Protein AF-A0A8T3YBT2-F1 (afdb_monomer_lite)

pLDDT: mean 81.15, std 16.35, range [29.14, 98.12]

Radius of gyration: 21.42 Å; chains: 1; bounding box: 59×39×51 Å

Sequence (253 aa):
MNSGLCESFFAVLADRNRLSIINLILEKDLTVSEISEQLNLEQSLVSHHLKTLKDHGFVEFKIDGKNRVYSANKDTVRPLMDIMRSHVYNLCGFACQYKIDEWARMSPVKSINHETEVVMEKIKVLTKFSAAKINSRKKLKEVSDFFNTTMITHFKAEEMTLFKKMRKKTKVVEDLLDEHKFMRKKFLELKAIADSENVDREGLKEIANSISKIITSHIDKEENVLIPKAKQVLTKKEFDDIAKQSEKMEAEV

Foldseek 3Di:
DPVVLVVLLVVLVPDPLLVLLLVVQLVDWAWLVVSCVVVVHDSVVSVVNVVSCVVSQQKDWDDDPPTTTIHGPCVPNVVVVVVVVCCVLPPCVVPDPDPPDVCCVPFLCVVVSVVVVVLVVLLVVLQCLLVVVDDDLVSLQVSLVCLQQLVLLLLVLCVVFLLVVCVVPDVVSVVLVVLSVVSNVLSVQSNVQSPDPDRPNNSSNVSSVVNSVSVVVNSCCVVVPRVVSCVVVDDPVSRNVSSVSSVVSSVVD

Structure (mmCIF, N/CA/C/O backbone):
data_AF-A0A8T3YBT2-F1
#
_entry.id   AF-A0A8T3YBT2-F1
#
loop_
_atom_site.group_PDB
_atom_site.id
_atom_site.type_symbol
_atom_site.label_atom_id
_atom_site.label_alt_id
_atom_site.label_comp_id
_atom_site.label_asym_id
_atom_site.label_entity_id
_atom_site.label_seq_id
_atom_site.pdbx_PDB_ins_code
_atom_site.Cartn_x
_atom_site.Cartn_y
_atom_site.Cartn_z
_atom_site.occupancy
_atom_site.B_iso_or_equiv
_atom_site.auth_seq_id
_atom_site.auth_comp_id
_atom_site.auth_asym_id
_atom_site.auth_atom_id
_atom_site.pdbx_PDB_model_num
ATOM 1 N N . MET A 1 1 ? -26.935 -13.577 -16.693 1.00 59.34 1 MET A N 1
ATOM 2 C CA . MET A 1 1 ? -26.603 -12.902 -15.420 1.00 59.34 1 MET A CA 1
ATOM 3 C C . MET A 1 1 ? -27.845 -12.137 -14.991 1.00 59.34 1 MET A C 1
ATOM 5 O O . MET A 1 1 ? -28.376 -11.402 -15.811 1.00 59.34 1 MET A O 1
ATOM 9 N N . ASN A 1 2 ? -28.390 -12.398 -13.802 1.00 78.25 2 ASN A N 1
ATOM 10 C CA . ASN A 1 2 ? -29.604 -11.717 -13.343 1.00 78.25 2 ASN A CA 1
ATOM 11 C C . ASN A 1 2 ? -29.222 -10.303 -12.876 1.00 78.25 2 ASN A C 1
ATOM 13 O O . ASN A 1 2 ? -28.610 -10.153 -11.821 1.00 78.25 2 ASN A O 1
ATOM 17 N N . SER A 1 3 ? -29.534 -9.288 -13.685 1.00 77.19 3 SER A N 1
ATOM 18 C CA . SER A 1 3 ? -29.129 -7.898 -13.444 1.00 77.19 3 SER A CA 1
ATOM 19 C C . SER A 1 3 ? -29.649 -7.341 -12.116 1.00 77.19 3 SER A C 1
ATOM 21 O O . SER A 1 3 ? -28.914 -6.610 -11.460 1.00 77.19 3 SER A O 1
ATOM 23 N N . GLY A 1 4 ? -30.845 -7.744 -11.672 1.00 80.31 4 GLY A N 1
ATOM 24 C CA . GLY A 1 4 ? -31.419 -7.296 -10.396 1.00 80.31 4 GLY A CA 1
ATOM 25 C C . GLY A 1 4 ? -30.690 -7.851 -9.166 1.00 80.31 4 GLY A C 1
ATOM 26 O O . GLY A 1 4 ? -30.523 -7.149 -8.171 1.00 80.31 4 GLY A O 1
ATOM 27 N N . LEU A 1 5 ? -30.177 -9.086 -9.240 1.00 81.69 5 LEU A N 1
ATOM 28 C CA . LEU A 1 5 ? -29.336 -9.642 -8.169 1.00 81.69 5 LEU A CA 1
ATOM 29 C C . LEU A 1 5 ? -27.986 -8.922 -8.090 1.00 81.69 5 LEU A C 1
ATOM 31 O O . LEU A 1 5 ? -27.485 -8.670 -6.998 1.00 81.69 5 LEU A O 1
ATOM 35 N N . CYS A 1 6 ? -27.413 -8.558 -9.239 1.00 83.25 6 CYS A N 1
ATOM 36 C CA . CYS A 1 6 ? -26.175 -7.785 -9.284 1.00 83.25 6 CYS A CA 1
ATOM 37 C C . CYS A 1 6 ? -26.371 -6.363 -8.742 1.00 83.25 6 CYS A C 1
ATOM 39 O O . CYS A 1 6 ? -25.534 -5.891 -7.979 1.00 83.25 6 CYS A O 1
ATOM 41 N N . GLU A 1 7 ? -27.479 -5.702 -9.082 1.00 88.12 7 GLU A N 1
ATOM 42 C CA . GLU A 1 7 ? -27.831 -4.385 -8.543 1.00 88.12 7 GLU A CA 1
ATOM 43 C C . GLU A 1 7 ? -27.936 -4.414 -7.014 1.00 88.12 7 GLU A C 1
ATOM 45 O O . GLU A 1 7 ? -27.265 -3.638 -6.336 1.00 88.12 7 GLU A O 1
ATOM 50 N N . SER A 1 8 ? -28.708 -5.358 -6.465 1.00 85.81 8 SER A N 1
ATOM 51 C CA . SER A 1 8 ? -28.846 -5.532 -5.015 1.00 85.81 8 SER A CA 1
ATOM 52 C C . SER A 1 8 ? -27.498 -5.807 -4.340 1.00 85.81 8 SER A C 1
ATOM 54 O O . SER A 1 8 ? -27.179 -5.191 -3.322 1.00 85.81 8 SER A O 1
ATOM 56 N N . PHE A 1 9 ? -26.670 -6.665 -4.939 1.00 90.00 9 PHE A N 1
ATOM 57 C CA . PHE A 1 9 ? -25.331 -6.968 -4.441 1.00 90.00 9 PHE A CA 1
ATOM 58 C C . PHE A 1 9 ? -24.450 -5.712 -4.340 1.00 90.00 9 PHE A C 1
ATOM 60 O O . PHE A 1 9 ? -23.861 -5.448 -3.291 1.00 90.00 9 PHE A O 1
ATOM 67 N N . PHE A 1 10 ? -24.394 -4.893 -5.395 1.00 90.69 10 PHE A N 1
ATOM 68 C CA . PHE A 1 10 ? -23.603 -3.659 -5.378 1.00 90.69 10 PHE A CA 1
ATOM 69 C C . PHE A 1 10 ? -24.211 -2.575 -4.478 1.00 90.69 10 PHE A C 1
ATOM 71 O O . PHE A 1 10 ? -23.465 -1.855 -3.815 1.00 90.69 10 PHE A O 1
ATOM 78 N N . ALA A 1 11 ? -25.538 -2.495 -4.364 1.00 91.69 11 ALA A N 1
ATOM 79 C CA . ALA A 1 11 ? -26.210 -1.582 -3.437 1.00 91.69 11 ALA A CA 1
ATOM 80 C C . ALA A 1 11 ? -25.870 -1.883 -1.964 1.00 91.69 11 ALA A C 1
ATOM 82 O O . ALA A 1 11 ? -25.840 -0.980 -1.120 1.00 91.69 11 ALA A O 1
ATOM 83 N N . VAL A 1 12 ? -25.562 -3.144 -1.635 1.00 93.56 12 VAL A N 1
ATOM 84 C CA . VAL A 1 12 ? -25.069 -3.510 -0.300 1.00 93.56 12 VAL A CA 1
ATOM 85 C C . VAL A 1 12 ? -23.653 -2.992 -0.045 1.00 93.56 12 VAL A C 1
ATOM 87 O O . VAL A 1 12 ? -23.339 -2.590 1.074 1.00 93.56 12 VAL A O 1
ATOM 90 N N . LEU A 1 13 ? -22.808 -2.948 -1.071 1.00 90.94 13 LEU A N 1
ATOM 91 C CA . LEU A 1 13 ? -21.445 -2.422 -0.969 1.00 90.94 13 LEU A CA 1
ATOM 92 C C . LEU A 1 13 ? -21.373 -0.894 -1.047 1.00 90.94 13 LEU A C 1
ATOM 94 O O . LEU A 1 13 ? -20.397 -0.315 -0.580 1.00 90.94 13 LEU A O 1
ATOM 98 N N . ALA A 1 14 ? -22.392 -0.225 -1.586 1.00 91.81 14 ALA A N 1
ATOM 99 C CA . ALA A 1 14 ? -22.455 1.231 -1.728 1.00 91.81 14 ALA A CA 1
ATOM 100 C C . ALA A 1 14 ? -22.714 1.975 -0.394 1.00 91.81 14 ALA A C 1
ATOM 102 O O . ALA A 1 14 ? -23.538 2.882 -0.319 1.00 91.81 14 ALA A O 1
ATOM 103 N N . ASP A 1 15 ? -22.032 1.584 0.684 1.00 93.56 15 ASP A N 1
ATOM 104 C CA . ASP A 1 15 ? -22.095 2.211 2.005 1.00 93.56 15 ASP A CA 1
ATOM 105 C C . ASP A 1 15 ? -20.728 2.153 2.689 1.00 93.56 15 ASP A C 1
ATOM 107 O O . ASP A 1 15 ? -20.092 1.102 2.804 1.00 93.56 15 ASP A O 1
ATOM 111 N N . ARG A 1 16 ? -20.280 3.314 3.168 1.00 84.94 16 ARG A N 1
ATOM 112 C CA . ARG A 1 16 ? -18.939 3.498 3.729 1.00 84.94 16 ARG A CA 1
ATOM 113 C C . ARG A 1 16 ? -18.691 2.648 4.977 1.00 84.94 16 ARG A C 1
ATOM 115 O O . ARG A 1 16 ? -17.587 2.123 5.140 1.00 84.94 16 ARG A O 1
ATOM 122 N N . ASN A 1 17 ? -19.683 2.509 5.853 1.00 89.81 17 ASN A N 1
ATOM 123 C CA . ASN A 1 17 ? -19.530 1.764 7.101 1.00 89.81 17 ASN A CA 1
ATOM 124 C C . ASN A 1 17 ? -19.451 0.264 6.817 1.00 89.81 17 ASN A C 1
ATOM 126 O O . ASN A 1 17 ? -18.570 -0.406 7.348 1.00 89.81 17 ASN A O 1
ATOM 130 N N . ARG A 1 18 ? -20.295 -0.257 5.918 1.00 96.62 18 ARG A N 1
ATOM 131 C CA . ARG A 1 18 ? -20.247 -1.659 5.473 1.00 96.62 18 ARG A CA 1
ATOM 132 C C . ARG A 1 18 ? -18.902 -2.013 4.842 1.00 96.62 18 ARG A C 1
ATOM 134 O O . ARG A 1 18 ? -18.317 -3.023 5.223 1.00 96.62 18 ARG A O 1
ATOM 141 N N . LEU A 1 19 ? -18.372 -1.165 3.959 1.00 92.25 19 LEU A N 1
ATOM 142 C CA . LEU A 1 19 ? -17.035 -1.361 3.381 1.00 92.25 19 LEU A CA 1
ATOM 143 C C . LEU A 1 19 ? -15.928 -1.344 4.444 1.00 92.25 19 LEU A C 1
ATOM 145 O O . LEU A 1 19 ? -15.015 -2.166 4.396 1.00 92.25 19 LEU A O 1
ATOM 149 N N . SER A 1 20 ? -16.024 -0.448 5.428 1.00 85.12 20 SER A N 1
ATOM 150 C CA . SER A 1 20 ? -15.057 -0.371 6.532 1.00 85.12 20 SER A CA 1
ATOM 151 C C . SER A 1 20 ? -15.100 -1.622 7.418 1.00 85.12 20 SER A C 1
ATOM 153 O O . SER A 1 20 ? -14.055 -2.161 7.771 1.00 85.12 20 SER A O 1
ATOM 155 N N . ILE A 1 21 ? -16.301 -2.129 7.718 1.00 95.69 21 ILE A N 1
ATOM 156 C CA . ILE A 1 21 ? -16.506 -3.378 8.465 1.00 95.69 21 ILE A CA 1
ATOM 157 C C . ILE A 1 21 ? -15.922 -4.571 7.698 1.00 95.69 21 ILE A C 1
ATOM 159 O O . ILE A 1 21 ? -15.183 -5.360 8.282 1.00 95.69 21 ILE A O 1
ATOM 163 N N . ILE A 1 22 ? -16.205 -4.688 6.394 1.00 95.69 22 ILE A N 1
ATOM 164 C CA . ILE A 1 22 ? -15.635 -5.743 5.541 1.00 95.69 22 ILE A CA 1
ATOM 165 C C . ILE A 1 22 ? -14.104 -5.692 5.576 1.00 95.69 22 ILE A C 1
ATOM 167 O O . ILE A 1 22 ? -13.476 -6.726 5.784 1.00 95.69 22 ILE A O 1
ATOM 171 N N . ASN A 1 23 ? -13.504 -4.508 5.404 1.00 86.94 23 ASN A N 1
ATOM 172 C CA . ASN A 1 23 ? -12.049 -4.350 5.418 1.00 86.94 23 ASN A CA 1
ATOM 173 C C . ASN A 1 23 ? -11.428 -4.803 6.744 1.00 86.94 23 ASN A C 1
ATOM 175 O O . ASN A 1 23 ? -10.427 -5.509 6.718 1.00 86.94 23 ASN A O 1
ATOM 179 N N . LEU A 1 24 ? -12.025 -4.458 7.891 1.00 87.88 24 LEU A N 1
ATOM 180 C CA . LEU A 1 24 ? -11.528 -4.937 9.185 1.00 87.88 24 LEU A CA 1
ATOM 181 C C . LEU A 1 24 ? -11.605 -6.463 9.306 1.00 87.88 24 LEU A C 1
ATOM 183 O O . LEU A 1 24 ? -10.634 -7.102 9.711 1.00 87.88 24 LEU A O 1
ATOM 187 N N . ILE A 1 25 ? -12.743 -7.050 8.928 1.00 95.06 25 ILE A N 1
ATOM 188 C CA . ILE A 1 25 ? -12.979 -8.492 9.072 1.00 95.06 25 ILE A CA 1
ATOM 189 C C . ILE A 1 25 ? -12.119 -9.314 8.091 1.00 95.06 25 ILE A C 1
ATOM 191 O O . ILE A 1 25 ? -11.744 -10.453 8.371 1.00 95.06 25 ILE A O 1
ATOM 195 N N . LEU A 1 26 ? -11.774 -8.748 6.930 1.00 89.62 26 LEU A N 1
ATOM 196 C CA . LEU A 1 26 ? -10.870 -9.378 5.965 1.00 89.62 26 LEU A CA 1
ATOM 197 C C . LEU A 1 26 ? -9.458 -9.597 6.521 1.00 89.62 26 LEU A C 1
ATOM 199 O O . LEU A 1 26 ? -8.793 -10.543 6.083 1.00 89.62 26 LEU A O 1
ATOM 203 N N . GLU A 1 27 ? -9.021 -8.745 7.448 1.00 86.44 27 GLU A N 1
ATOM 204 C CA . GLU A 1 27 ? -7.714 -8.828 8.104 1.00 86.44 27 GLU A CA 1
ATOM 205 C C . GLU A 1 27 ? -7.742 -9.760 9.315 1.00 86.44 27 GLU A C 1
ATOM 207 O O . GLU A 1 27 ? -6.828 -10.564 9.513 1.00 86.44 27 GLU A O 1
ATOM 212 N N . LYS A 1 28 ? -8.809 -9.696 10.116 1.00 89.19 28 LYS A N 1
ATOM 213 C CA . LYS A 1 28 ? -8.977 -10.542 11.296 1.00 89.19 28 LYS A CA 1
ATOM 214 C C . LYS A 1 28 ? -10.455 -10.774 11.584 1.00 89.19 28 LYS A C 1
ATOM 216 O O . LYS A 1 28 ? -11.255 -9.858 11.471 1.00 89.19 28 LYS A O 1
ATOM 221 N N . ASP A 1 29 ? -10.793 -11.969 12.048 1.00 96.88 29 ASP A N 1
ATOM 222 C CA . ASP A 1 29 ? -12.130 -12.268 12.553 1.00 96.88 29 ASP A CA 1
ATOM 223 C C . ASP A 1 29 ? -12.387 -11.488 13.858 1.00 96.88 29 ASP A C 1
ATOM 225 O O . ASP A 1 29 ? -11.532 -11.460 14.751 1.00 96.88 29 ASP A O 1
ATOM 229 N N . LEU A 1 30 ? -13.543 -10.825 13.963 1.00 96.81 30 LEU A N 1
ATOM 230 C CA . LEU A 1 30 ? -13.823 -9.851 15.027 1.00 96.81 30 LEU A CA 1
ATOM 231 C C . LEU A 1 30 ? -15.250 -9.956 15.566 1.00 96.81 30 LEU A C 1
ATOM 233 O O . LEU A 1 30 ? -16.204 -10.282 14.857 1.00 96.81 30 LEU A O 1
ATOM 237 N N . THR A 1 31 ? -15.409 -9.617 16.838 1.00 98.06 31 THR A N 1
ATOM 238 C CA . THR A 1 31 ? -16.705 -9.424 17.490 1.00 98.06 31 THR A CA 1
ATOM 239 C C . THR A 1 31 ? -17.311 -8.057 17.169 1.00 98.06 31 THR A C 1
ATOM 241 O O . THR A 1 31 ? -16.622 -7.121 16.766 1.00 98.06 31 THR A O 1
ATOM 244 N N . VAL A 1 32 ? -18.619 -7.909 17.406 1.00 97.38 32 VAL A N 1
ATOM 245 C CA . VAL A 1 32 ? -19.324 -6.617 17.267 1.00 97.38 32 VAL A CA 1
ATOM 246 C C . VAL A 1 32 ? -18.655 -5.520 18.098 1.00 97.38 32 VAL A C 1
ATOM 248 O O . VAL A 1 32 ? -18.494 -4.404 17.609 1.00 97.38 32 VAL A O 1
ATOM 251 N N . SER A 1 33 ? -18.246 -5.837 19.330 1.00 95.94 33 SER A N 1
ATOM 252 C CA . SER A 1 33 ? -17.592 -4.888 20.235 1.00 95.94 33 SER A CA 1
ATOM 253 C C . SER A 1 33 ? -16.238 -4.430 19.697 1.00 95.94 33 SER A C 1
ATOM 255 O O . SER A 1 33 ? -15.979 -3.233 19.675 1.00 95.94 33 SER A O 1
ATOM 257 N N . GLU A 1 34 ? -15.409 -5.353 19.197 1.00 94.31 34 GLU A N 1
ATOM 258 C CA . GLU A 1 34 ? -14.110 -5.000 18.607 1.00 94.31 34 GLU A CA 1
ATOM 259 C C . GLU A 1 34 ? -14.268 -4.148 17.338 1.00 94.31 34 GLU A C 1
ATOM 261 O O . GLU A 1 34 ? -13.500 -3.213 17.127 1.00 94.31 34 GLU A O 1
ATOM 266 N N . ILE A 1 35 ? -15.266 -4.440 16.496 1.00 96.44 35 ILE A N 1
ATOM 267 C CA . ILE A 1 35 ? -15.554 -3.646 15.290 1.00 96.44 35 ILE A CA 1
ATOM 268 C C . ILE A 1 35 ? -16.043 -2.244 15.675 1.00 96.44 35 ILE A C 1
ATOM 270 O O . ILE A 1 35 ? -15.604 -1.251 15.098 1.00 96.44 35 ILE A O 1
ATOM 274 N N . SER A 1 36 ? -16.946 -2.166 16.654 1.00 93.50 36 SER A N 1
ATOM 275 C CA . SER A 1 36 ? -17.471 -0.915 17.206 1.00 93.50 36 SER A CA 1
ATOM 276 C C . SER A 1 36 ? -16.352 -0.027 17.744 1.00 93.50 36 SER A C 1
ATOM 278 O O . SER A 1 36 ? -16.288 1.145 17.379 1.00 93.50 36 SER A O 1
ATOM 280 N N . GLU A 1 37 ? -15.428 -0.596 18.517 1.00 84.62 37 GLU A N 1
ATOM 281 C CA . GLU A 1 37 ? -14.274 0.116 19.064 1.00 84.62 37 GLU A CA 1
ATOM 282 C C . GLU A 1 37 ? -13.317 0.594 17.962 1.00 84.62 37 GLU A C 1
ATOM 284 O O . GLU A 1 37 ? -12.936 1.763 17.934 1.00 84.62 37 GLU A O 1
ATOM 289 N N . GLN A 1 38 ? -12.967 -0.274 17.007 1.00 78.62 38 GLN A N 1
ATOM 290 C CA . GLN A 1 38 ? -12.010 0.066 15.947 1.00 78.62 38 GLN A CA 1
ATOM 291 C C . GLN A 1 38 ? -12.539 1.101 14.948 1.00 78.62 38 GLN A C 1
ATOM 293 O O . GLN A 1 38 ? -11.755 1.893 14.421 1.00 78.62 38 GLN A O 1
ATOM 298 N N . LEU A 1 39 ? -13.847 1.100 14.672 1.00 78.62 39 LEU A N 1
ATOM 299 C CA . LEU A 1 39 ? -14.477 2.054 13.753 1.00 78.62 39 LEU A CA 1
ATOM 300 C C . LEU A 1 39 ? -15.088 3.268 14.459 1.00 78.62 39 LEU A C 1
ATOM 302 O O . LEU A 1 39 ? -15.563 4.172 13.772 1.00 78.62 39 LEU A O 1
ATOM 306 N N . ASN A 1 40 ? -15.079 3.302 15.795 1.00 84.25 40 ASN A N 1
ATOM 307 C CA . ASN A 1 40 ? -15.778 4.303 16.602 1.00 84.25 40 ASN A CA 1
ATOM 308 C C . ASN A 1 40 ? -17.256 4.457 16.183 1.00 84.25 40 ASN A C 1
ATOM 310 O O . ASN A 1 40 ? -17.748 5.558 15.931 1.00 84.25 40 ASN A O 1
ATOM 314 N N . LEU A 1 41 ? -17.947 3.322 16.052 1.00 88.00 41 LEU A N 1
ATOM 315 C CA . LEU A 1 41 ? -19.362 3.243 15.688 1.00 88.00 41 LEU A CA 1
ATOM 316 C C . LEU A 1 41 ? -20.163 2.632 16.830 1.00 88.00 41 LEU A C 1
ATOM 318 O O . LEU A 1 41 ? -19.691 1.721 17.505 1.00 88.00 41 LEU A O 1
ATOM 322 N N . GLU A 1 42 ? -21.415 3.053 16.982 1.00 94.12 42 GLU A N 1
ATOM 323 C CA . GLU A 1 42 ? -22.348 2.433 17.924 1.00 94.12 42 GLU A CA 1
ATOM 324 C C . GLU A 1 42 ? -22.541 0.936 17.628 1.00 94.12 42 GLU A C 1
ATOM 326 O O . GLU A 1 42 ? -22.739 0.531 16.477 1.00 94.12 42 GLU A O 1
ATOM 331 N N . GLN A 1 43 ? -22.548 0.095 18.667 1.00 95.69 43 GLN A N 1
ATOM 332 C CA . GLN A 1 43 ? -22.696 -1.360 18.504 1.00 95.69 43 GLN A CA 1
ATOM 333 C C . GLN A 1 43 ? -24.007 -1.757 17.810 1.00 95.69 43 GLN A C 1
ATOM 335 O O . GLN A 1 43 ? -24.050 -2.749 17.077 1.00 95.69 43 GLN A O 1
ATOM 340 N N . SER A 1 44 ? -25.080 -0.987 18.016 1.00 96.88 44 SER A N 1
ATOM 341 C CA . SER A 1 44 ? -26.371 -1.194 17.350 1.00 96.88 44 SER A CA 1
ATOM 342 C C . SER A 1 44 ? -26.269 -0.977 15.837 1.00 96.88 44 SER A C 1
ATOM 344 O O . SER A 1 44 ? -26.785 -1.786 15.062 1.00 96.88 44 SER A O 1
ATOM 346 N N . LEU A 1 45 ? -25.532 0.053 15.411 1.00 95.12 45 LEU A N 1
ATOM 347 C CA . LEU A 1 45 ? -25.266 0.355 14.007 1.00 95.12 45 LEU A CA 1
ATOM 348 C C . LEU A 1 45 ? -24.377 -0.718 13.368 1.00 95.12 45 LEU A C 1
ATOM 350 O O . LEU A 1 45 ? -24.695 -1.229 12.294 1.00 95.12 45 LEU A O 1
ATOM 354 N N . VAL A 1 46 ? -23.310 -1.129 14.059 1.00 97.75 46 VAL A N 1
ATOM 355 C CA . VAL A 1 46 ? -22.445 -2.234 13.613 1.00 97.75 46 VAL A CA 1
ATOM 356 C C . VAL A 1 46 ? -23.251 -3.522 13.452 1.00 97.75 46 VAL A C 1
ATOM 358 O O . VAL A 1 46 ? -23.157 -4.183 12.420 1.00 97.75 46 VAL A O 1
ATOM 361 N N . SER A 1 47 ? -24.106 -3.854 14.422 1.00 97.56 47 SER A N 1
ATOM 362 C CA . SER A 1 47 ? -24.974 -5.036 14.361 1.00 97.56 47 SER A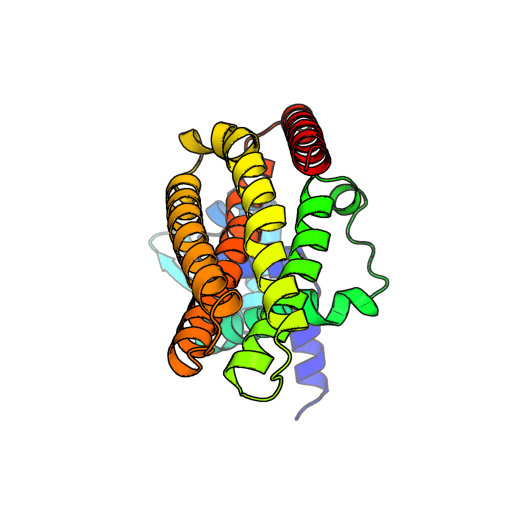 CA 1
ATOM 363 C C . SER A 1 47 ? -25.935 -4.987 13.171 1.00 97.56 47 SER A C 1
ATOM 365 O O . SER A 1 47 ? -26.146 -6.001 12.503 1.00 97.56 47 SER A O 1
ATOM 367 N N . HIS A 1 48 ? -26.499 -3.813 12.876 1.00 97.56 48 HIS A N 1
ATOM 368 C CA . HIS A 1 48 ? -27.372 -3.612 11.722 1.00 97.56 48 HIS A CA 1
ATOM 369 C C . HIS A 1 48 ? -26.631 -3.825 10.391 1.00 97.56 48 HIS A C 1
ATOM 371 O O . HIS A 1 48 ? -27.114 -4.547 9.509 1.00 97.56 48 HIS A O 1
ATOM 377 N N . HIS A 1 49 ? -25.428 -3.262 10.257 1.00 98.00 49 HIS A N 1
ATOM 378 C CA . HIS A 1 49 ? -24.592 -3.463 9.075 1.00 98.00 49 HIS A CA 1
ATOM 379 C C . HIS A 1 49 ? -24.160 -4.925 8.917 1.00 98.00 49 HIS A C 1
ATOM 381 O O . HIS A 1 49 ? -24.296 -5.476 7.827 1.00 98.00 49 HIS A O 1
ATOM 387 N N . LEU A 1 50 ? -23.722 -5.581 9.994 1.00 98.12 50 LEU A N 1
ATOM 388 C CA . LEU A 1 50 ? -23.332 -6.994 9.982 1.00 98.12 50 LEU A CA 1
ATOM 389 C C . LEU A 1 50 ? -24.488 -7.914 9.605 1.00 98.12 50 LEU A C 1
ATOM 391 O O . LEU A 1 50 ? -24.284 -8.849 8.836 1.00 98.12 50 LEU A O 1
ATOM 395 N N . LYS A 1 51 ? -25.707 -7.634 10.082 1.00 97.50 51 LYS A N 1
ATOM 396 C CA . LYS A 1 51 ? -26.903 -8.369 9.656 1.00 97.50 51 LYS A CA 1
ATOM 397 C C . LYS A 1 51 ? -27.099 -8.258 8.145 1.00 97.50 51 LYS A C 1
ATOM 399 O O . LYS A 1 51 ? -27.217 -9.276 7.474 1.00 97.50 51 LYS A O 1
ATOM 404 N N . THR A 1 52 ? -27.058 -7.038 7.614 1.00 97.19 52 THR A N 1
ATOM 405 C CA . THR A 1 52 ? -27.228 -6.789 6.175 1.00 97.19 52 THR A CA 1
ATOM 406 C C . THR A 1 52 ? -26.151 -7.492 5.347 1.00 97.19 52 THR A C 1
ATOM 408 O O . THR A 1 52 ? -26.466 -8.140 4.353 1.00 97.19 52 THR A O 1
ATOM 411 N N . LEU A 1 53 ? -24.888 -7.405 5.771 1.00 97.12 53 LEU A N 1
ATOM 412 C CA . LEU A 1 53 ? -23.758 -8.067 5.116 1.00 97.12 53 LEU A CA 1
ATOM 413 C C . LEU A 1 53 ? -23.890 -9.593 5.144 1.00 97.12 53 LEU A C 1
ATOM 415 O O . LEU A 1 53 ? -23.636 -10.254 4.138 1.00 97.12 53 LEU A O 1
ATOM 419 N N . LYS A 1 54 ? -24.319 -10.146 6.281 1.00 96.38 54 LYS A N 1
ATOM 420 C CA . LYS A 1 54 ? -24.520 -11.583 6.464 1.00 96.38 54 LYS A CA 1
ATOM 421 C C . LYS A 1 54 ? -25.675 -12.104 5.615 1.00 96.38 54 LYS A C 1
ATOM 423 O O . LYS A 1 54 ? -25.550 -13.157 4.999 1.00 96.38 54 LYS A O 1
ATOM 428 N N . ASP A 1 55 ? -26.780 -11.368 5.544 1.00 94.88 55 ASP A N 1
ATOM 429 C CA . ASP A 1 55 ? -27.954 -11.769 4.760 1.00 94.88 55 ASP A CA 1
ATOM 430 C C . ASP A 1 55 ? -27.667 -11.787 3.244 1.00 94.88 55 ASP A C 1
ATOM 432 O O . ASP A 1 55 ? -28.354 -12.486 2.506 1.00 94.88 55 ASP A O 1
ATOM 436 N N . HIS A 1 56 ? -26.603 -11.106 2.795 1.00 93.44 56 HIS A N 1
ATOM 437 C CA . HIS A 1 56 ? -26.130 -11.108 1.404 1.00 93.44 56 HIS A CA 1
ATOM 438 C C . HIS A 1 56 ? -24.824 -11.898 1.191 1.00 93.44 56 HIS A C 1
ATOM 440 O O . HIS A 1 56 ? -24.231 -11.825 0.118 1.00 93.44 56 HIS A O 1
ATOM 446 N N . GLY A 1 57 ? -24.360 -12.660 2.188 1.00 93.12 57 GLY A N 1
ATOM 447 C CA . GLY A 1 57 ? -23.223 -13.579 2.042 1.00 93.12 57 GLY A CA 1
ATOM 448 C C . GLY A 1 57 ? -21.829 -12.938 2.008 1.00 93.12 57 GLY A C 1
ATOM 449 O O . GLY A 1 57 ? -20.866 -13.609 1.636 1.00 93.12 57 GLY A O 1
ATOM 450 N N . PHE A 1 58 ? -21.691 -11.667 2.403 1.00 95.38 58 PHE A N 1
ATOM 451 C CA . PHE A 1 58 ? -20.381 -11.009 2.530 1.00 95.38 58 PHE A CA 1
ATOM 452 C C . PHE A 1 58 ? -19.620 -11.461 3.778 1.00 95.38 58 PHE A C 1
ATOM 454 O O . PHE A 1 58 ? -18.389 -11.526 3.778 1.00 95.38 58 PHE A O 1
ATOM 461 N N . VAL A 1 59 ? -20.351 -11.760 4.850 1.00 96.88 59 VAL A N 1
ATOM 462 C CA . VAL A 1 59 ? -19.784 -12.205 6.124 1.00 96.88 59 VAL A CA 1
ATOM 463 C C . VAL A 1 59 ? -20.579 -13.377 6.682 1.00 96.88 59 VAL A C 1
ATOM 465 O O . VAL A 1 59 ? -21.769 -13.537 6.413 1.00 96.88 59 VAL A O 1
ATOM 468 N N . GLU A 1 60 ? -19.922 -14.162 7.513 1.00 96.88 60 GLU A N 1
ATOM 469 C CA . GLU A 1 60 ? -20.504 -15.210 8.338 1.00 96.88 60 GLU A CA 1
ATOM 470 C C . GLU A 1 60 ? -20.107 -14.989 9.799 1.00 96.88 60 GLU A C 1
ATOM 472 O O . GLU A 1 60 ? -19.323 -14.090 10.109 1.00 96.88 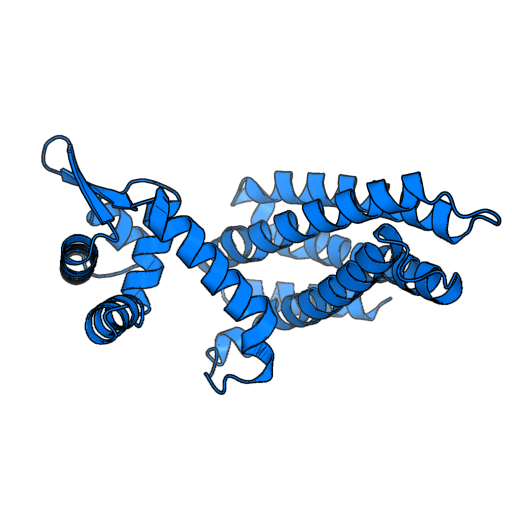60 GLU A O 1
ATOM 477 N N . PHE A 1 61 ? -20.673 -15.769 10.720 1.00 97.06 61 PHE A N 1
ATOM 478 C CA . PHE A 1 61 ? -20.242 -15.732 12.113 1.00 97.06 61 PHE A CA 1
ATOM 479 C C . PHE A 1 61 ? -20.253 -17.113 12.749 1.00 97.06 61 PHE A C 1
ATOM 481 O O . PHE A 1 61 ? -21.031 -17.992 12.374 1.00 97.06 61 PHE A O 1
ATOM 488 N N . LYS A 1 62 ? -19.431 -17.256 13.784 1.00 96.50 62 LYS A N 1
ATOM 489 C CA . LYS A 1 62 ? -19.454 -18.380 14.719 1.00 96.50 62 LYS A CA 1
ATOM 490 C C . LYS A 1 62 ? -19.732 -17.861 16.124 1.00 96.50 62 LYS A C 1
ATOM 492 O O . LYS A 1 62 ? -19.486 -16.695 16.435 1.00 96.50 62 LYS A O 1
ATOM 497 N N . ILE A 1 63 ? -20.308 -18.718 16.959 1.00 95.75 63 ILE A N 1
ATOM 498 C CA . ILE A 1 63 ? -20.538 -18.406 18.370 1.00 95.75 63 ILE A CA 1
ATOM 499 C C . ILE A 1 63 ? -19.306 -18.862 19.147 1.00 95.75 63 ILE A C 1
ATOM 501 O O . ILE A 1 63 ? -18.954 -20.038 19.092 1.00 95.75 63 ILE A O 1
ATOM 505 N N . ASP A 1 64 ? -18.683 -17.932 19.864 1.00 92.38 64 ASP A N 1
ATOM 506 C CA . ASP A 1 64 ? -17.584 -18.191 20.791 1.00 92.38 64 ASP A CA 1
ATOM 507 C C . ASP A 1 64 ? -17.990 -17.706 22.191 1.00 92.38 64 ASP A C 1
ATOM 509 O O . ASP A 1 64 ? -18.123 -16.506 22.462 1.00 92.38 64 ASP A O 1
ATOM 513 N N . GLY A 1 65 ? -18.307 -18.661 23.066 1.00 93.25 65 GLY A N 1
ATOM 514 C CA . GLY A 1 65 ? -18.928 -18.392 24.360 1.00 93.25 65 GLY A CA 1
ATOM 515 C C . GLY A 1 65 ? -20.260 -17.649 24.212 1.00 93.25 65 GLY A C 1
ATOM 516 O O . GLY A 1 65 ? -21.241 -18.195 23.712 1.00 93.25 65 GLY A O 1
ATOM 517 N N . LYS A 1 66 ? -20.306 -16.393 24.675 1.00 88.94 66 LYS A N 1
ATOM 518 C CA . LYS A 1 66 ? -21.482 -15.506 24.553 1.00 88.94 66 LYS A CA 1
ATOM 519 C C . LYS A 1 66 ? -21.394 -14.545 23.364 1.00 88.94 66 LYS A C 1
ATOM 521 O O . LYS A 1 66 ? -22.344 -13.808 23.107 1.00 88.94 66 LYS A O 1
ATOM 526 N N . ASN A 1 67 ? -20.269 -14.539 22.654 1.00 90.75 67 ASN A N 1
ATOM 527 C CA . ASN A 1 67 ? -19.978 -13.574 21.607 1.00 90.75 67 ASN A CA 1
ATOM 528 C C . ASN A 1 67 ? -20.202 -14.185 20.223 1.00 90.75 67 ASN A C 1
ATOM 530 O O . ASN A 1 67 ? -20.028 -15.383 20.008 1.00 90.75 67 ASN A O 1
ATOM 534 N N . ARG A 1 68 ? -20.576 -13.338 19.262 1.00 95.44 68 ARG A N 1
ATOM 535 C CA . ARG A 1 68 ? -20.542 -13.684 17.838 1.00 95.44 68 ARG A CA 1
ATOM 536 C C . ARG A 1 68 ? -19.260 -13.126 17.247 1.00 95.44 68 ARG A C 1
ATOM 538 O O . ARG A 1 68 ? -19.056 -11.914 17.306 1.00 95.44 68 ARG A O 1
ATOM 545 N N . VAL A 1 69 ? -18.437 -14.006 16.695 1.00 97.81 69 VAL A N 1
ATOM 546 C CA . VAL A 1 69 ? -17.199 -13.664 15.992 1.00 97.81 69 VAL A CA 1
ATOM 547 C C . VAL A 1 69 ? -17.485 -13.753 14.500 1.00 97.81 69 VAL A C 1
ATOM 549 O O . VAL A 1 69 ? -17.912 -14.805 14.024 1.00 97.81 69 VAL A O 1
ATOM 552 N N . TYR A 1 70 ? -17.317 -12.642 13.791 1.00 98.06 70 TYR A N 1
ATOM 553 C CA . TYR A 1 70 ? -17.611 -12.521 12.369 1.00 98.06 70 TYR A CA 1
ATOM 554 C C . TYR A 1 70 ? -16.357 -12.730 11.526 1.00 98.06 70 TYR A C 1
ATOM 556 O O . TYR A 1 70 ? -15.285 -12.234 11.873 1.00 98.06 70 TYR A O 1
ATOM 564 N N . SER A 1 71 ? -16.536 -13.401 10.392 1.00 97.31 71 SER A N 1
ATOM 565 C CA . SER A 1 71 ? -15.505 -13.702 9.397 1.00 97.31 71 SER A CA 1
ATOM 566 C C . SER A 1 71 ? -16.021 -13.302 8.011 1.00 97.31 71 SER A C 1
ATOM 568 O O . SER A 1 71 ? -17.217 -13.395 7.733 1.00 97.31 71 SER A O 1
ATOM 570 N N . ALA A 1 72 ? -15.146 -12.833 7.126 1.00 95.50 72 ALA A N 1
ATOM 571 C CA . ALA A 1 72 ? -15.522 -12.471 5.761 1.00 95.50 72 ALA A CA 1
ATOM 572 C C . ALA A 1 72 ? -15.511 -13.716 4.868 1.00 95.50 72 ALA A C 1
ATOM 574 O O . ALA A 1 72 ? -14.671 -14.597 5.048 1.00 95.50 72 ALA A O 1
ATOM 575 N N . ASN A 1 73 ? -16.377 -13.759 3.853 1.00 90.69 73 ASN A N 1
ATOM 576 C CA . ASN A 1 73 ? -16.289 -14.765 2.793 1.00 90.69 73 ASN A CA 1
ATOM 577 C C . ASN A 1 73 ? -15.051 -14.477 1.924 1.00 90.69 73 ASN A C 1
ATOM 579 O O . ASN A 1 73 ? -15.122 -13.755 0.929 1.00 90.69 73 ASN A O 1
ATOM 583 N N . LYS A 1 74 ? -13.887 -14.995 2.328 1.00 86.56 74 LYS A N 1
ATOM 584 C CA . LYS A 1 74 ? -12.596 -14.653 1.710 1.00 86.56 74 LYS A CA 1
ATOM 585 C C . LYS A 1 74 ? -12.503 -15.082 0.246 1.00 86.56 74 LYS A C 1
ATOM 587 O O . LYS A 1 74 ? -11.869 -14.368 -0.524 1.00 86.56 74 LYS A O 1
ATOM 592 N N . ASP A 1 75 ? -13.180 -16.156 -0.147 1.00 86.31 75 ASP A N 1
ATOM 593 C CA . ASP A 1 75 ? -13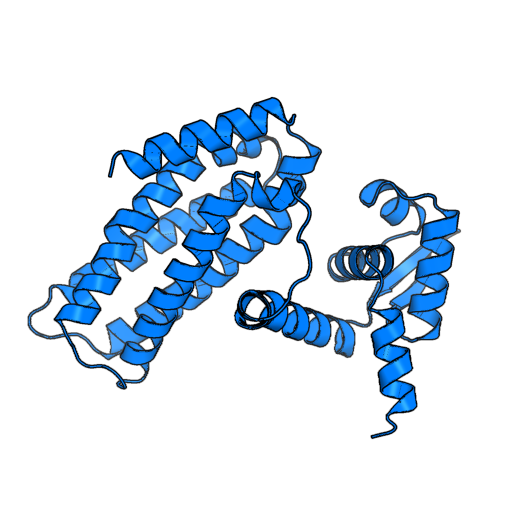.117 -16.695 -1.510 1.00 86.31 75 ASP A CA 1
ATOM 594 C C . ASP A 1 75 ? -13.720 -15.742 -2.545 1.00 86.31 75 ASP A C 1
ATOM 596 O O . ASP A 1 75 ? -13.248 -15.662 -3.676 1.00 86.31 75 ASP A O 1
ATOM 600 N N . THR A 1 76 ? -14.753 -14.990 -2.155 1.00 87.75 76 THR A N 1
ATOM 601 C CA . THR A 1 76 ? -15.440 -14.057 -3.061 1.00 87.75 76 THR A CA 1
ATOM 602 C C . THR A 1 76 ? -15.121 -12.600 -2.738 1.00 87.75 76 THR A C 1
ATOM 604 O O . THR A 1 76 ? -14.857 -11.797 -3.633 1.00 87.75 76 THR A O 1
ATOM 607 N N . VAL A 1 77 ? -15.128 -12.240 -1.454 1.00 91.12 77 VAL A N 1
ATOM 608 C CA . VAL A 1 77 ? -15.042 -10.845 -1.009 1.00 91.12 77 VAL A CA 1
ATOM 609 C C . VAL A 1 77 ? -13.632 -10.296 -1.170 1.00 91.12 77 VAL A C 1
ATOM 611 O O . VAL A 1 77 ? -13.496 -9.155 -1.600 1.00 91.12 77 VAL A O 1
ATOM 614 N N . ARG A 1 78 ? -12.578 -11.079 -0.890 1.00 87.06 78 ARG A N 1
ATOM 615 C CA . ARG A 1 78 ? -11.198 -10.583 -1.029 1.00 87.06 78 ARG A CA 1
ATOM 616 C C . ARG A 1 78 ? -10.853 -10.265 -2.493 1.00 87.06 78 ARG A C 1
ATOM 618 O O . ARG A 1 78 ? -10.545 -9.105 -2.750 1.00 87.06 78 ARG A O 1
ATOM 625 N N . PRO A 1 79 ? -11.028 -11.180 -3.471 1.00 87.38 79 PRO A N 1
ATOM 626 C CA . PRO A 1 79 ? -10.780 -10.855 -4.878 1.00 87.38 79 PRO A CA 1
ATOM 627 C C . PRO A 1 79 ? -11.624 -9.680 -5.390 1.00 87.38 79 PRO A C 1
ATOM 629 O O . PRO A 1 79 ? -11.131 -8.848 -6.147 1.00 87.38 79 PRO A O 1
ATOM 632 N N . LEU A 1 80 ? -12.888 -9.580 -4.964 1.00 89.94 80 LEU A N 1
ATOM 633 C CA . LEU A 1 80 ? -13.759 -8.463 -5.330 1.00 89.94 80 LEU A CA 1
ATOM 634 C C . LEU A 1 80 ? -13.231 -7.124 -4.802 1.00 89.94 80 LEU A C 1
ATOM 636 O O . LEU A 1 80 ? -13.149 -6.156 -5.560 1.00 89.94 80 LEU A O 1
ATOM 640 N N . MET A 1 81 ? -12.884 -7.067 -3.515 1.00 83.31 81 MET A N 1
ATOM 641 C CA . MET A 1 81 ? -12.337 -5.865 -2.891 1.00 83.31 81 MET A CA 1
ATOM 642 C C . MET A 1 81 ? -10.999 -5.484 -3.526 1.00 83.31 81 MET A C 1
ATOM 644 O O . MET A 1 81 ? -10.786 -4.302 -3.775 1.00 83.31 81 MET A O 1
ATOM 648 N N . ASP A 1 82 ? -10.150 -6.455 -3.870 1.00 75.69 82 ASP A N 1
ATOM 649 C CA . ASP A 1 82 ? -8.869 -6.222 -4.546 1.00 75.69 82 ASP A CA 1
ATOM 650 C C . ASP A 1 82 ? -9.064 -5.642 -5.959 1.00 75.69 82 ASP A C 1
ATOM 652 O O . ASP A 1 82 ? -8.405 -4.669 -6.330 1.00 75.69 82 ASP A O 1
ATOM 656 N N . ILE A 1 83 ? -10.013 -6.176 -6.740 1.00 79.94 83 ILE A N 1
ATOM 657 C CA . ILE A 1 83 ? -10.363 -5.644 -8.069 1.00 79.94 83 ILE A CA 1
ATOM 658 C C . ILE A 1 83 ? -10.936 -4.231 -7.952 1.00 79.94 83 ILE A C 1
ATOM 660 O O . ILE A 1 83 ? -10.521 -3.340 -8.694 1.00 79.94 83 ILE A O 1
ATOM 664 N N . MET A 1 84 ? -11.875 -4.009 -7.029 1.00 79.44 84 MET A N 1
ATOM 665 C CA . MET A 1 84 ? -12.489 -2.700 -6.810 1.00 79.44 84 MET A CA 1
ATOM 666 C C . MET A 1 84 ? -11.443 -1.674 -6.377 1.00 79.44 84 MET A C 1
ATOM 668 O O . MET A 1 84 ? -11.389 -0.584 -6.938 1.00 79.44 84 MET A O 1
ATOM 672 N N . ARG A 1 85 ? -10.576 -2.044 -5.431 1.00 66.94 85 ARG A N 1
ATOM 673 C CA . ARG A 1 85 ? -9.453 -1.234 -4.962 1.00 66.94 85 ARG A CA 1
ATOM 674 C C . ARG A 1 85 ? -8.543 -0.875 -6.134 1.00 66.94 85 ARG A C 1
ATOM 676 O O . ARG A 1 85 ? -8.341 0.302 -6.415 1.00 66.94 85 ARG A O 1
ATOM 683 N N . SER A 1 86 ? -8.088 -1.879 -6.883 1.00 57.16 86 SER A N 1
ATOM 684 C CA . SER A 1 86 ? -7.265 -1.690 -8.078 1.00 57.16 86 SER A CA 1
ATOM 685 C C . SER A 1 86 ? -7.930 -0.766 -9.101 1.00 57.16 86 SER A C 1
ATOM 687 O O . SER A 1 86 ? -7.273 0.120 -9.634 1.00 57.16 86 SER A O 1
ATOM 689 N N . HIS A 1 87 ? -9.232 -0.901 -9.353 1.00 67.75 87 HIS A N 1
ATOM 690 C CA . HIS A 1 87 ? -9.953 -0.023 -10.273 1.00 67.75 87 HIS A CA 1
ATOM 691 C C . HIS A 1 87 ? -10.047 1.417 -9.752 1.00 67.75 87 HIS A C 1
ATOM 693 O O . HIS A 1 87 ? -9.783 2.360 -10.499 1.00 67.75 87 HIS A O 1
ATOM 699 N N . VAL A 1 88 ? -10.395 1.597 -8.475 1.00 60.09 88 VAL A N 1
ATOM 700 C CA . VAL A 1 88 ? -10.515 2.924 -7.860 1.00 60.09 88 VAL A CA 1
ATOM 701 C C . VAL A 1 88 ? -9.182 3.669 -7.932 1.00 60.09 88 VAL A C 1
ATOM 703 O O . VAL A 1 88 ? -9.161 4.818 -8.371 1.00 60.09 88 VAL A O 1
ATOM 706 N N . TYR A 1 89 ? -8.080 2.995 -7.596 1.00 50.81 89 TYR A N 1
ATOM 707 C CA . TYR A 1 89 ? -6.740 3.580 -7.621 1.00 50.81 89 TYR A CA 1
ATOM 708 C C . TYR A 1 89 ? -6.171 3.768 -9.032 1.00 50.81 89 TYR A C 1
ATOM 710 O O . TYR A 1 89 ? -5.536 4.781 -9.299 1.00 50.81 89 TYR A O 1
ATOM 718 N N . ASN A 1 90 ? -6.398 2.826 -9.954 1.00 45.56 90 ASN A N 1
ATOM 719 C CA . ASN A 1 90 ? -5.751 2.862 -11.272 1.00 45.56 90 ASN A CA 1
ATOM 720 C C . ASN A 1 90 ? -6.582 3.533 -12.376 1.00 45.56 90 ASN A C 1
ATOM 722 O O . ASN A 1 90 ? -6.012 3.891 -13.407 1.00 45.56 90 ASN A O 1
ATOM 726 N N . LEU A 1 91 ? -7.910 3.633 -12.228 1.00 45.91 91 LEU A N 1
ATOM 727 C CA . LEU A 1 91 ? -8.823 3.982 -13.328 1.00 45.91 91 LEU A CA 1
ATOM 728 C C . LEU A 1 91 ? -9.876 5.041 -12.954 1.00 45.91 91 LEU A C 1
ATOM 730 O O . LEU A 1 91 ? -10.140 5.926 -13.768 1.00 45.91 91 LEU A O 1
ATOM 734 N N . CYS A 1 92 ? -10.458 5.018 -11.746 1.00 47.66 92 CYS A N 1
ATOM 735 C CA . CYS A 1 92 ? -11.473 6.018 -11.366 1.00 47.66 92 CYS A CA 1
ATOM 736 C C . CYS A 1 92 ? -10.918 7.431 -11.130 1.00 47.66 92 CYS A C 1
ATOM 738 O O . CYS A 1 92 ? -11.701 8.381 -11.211 1.00 47.66 92 CYS A O 1
ATOM 740 N N . GLY A 1 93 ? -9.612 7.591 -10.882 1.00 42.50 93 GLY A N 1
ATOM 741 C CA . GLY A 1 93 ? -8.979 8.900 -10.662 1.00 42.50 93 GLY A CA 1
ATOM 742 C C . GLY A 1 93 ? -9.164 9.899 -11.815 1.00 42.50 93 GLY A C 1
ATOM 743 O O . GLY A 1 93 ? -9.178 11.103 -11.580 1.00 42.50 93 GLY A O 1
ATOM 744 N N . PHE A 1 94 ? -9.393 9.414 -13.043 1.00 38.16 94 PHE A N 1
ATOM 745 C CA . PHE A 1 94 ? -9.533 10.258 -14.237 1.00 38.16 94 PHE A CA 1
ATOM 746 C C . PHE A 1 94 ? -10.974 10.685 -14.569 1.00 38.16 94 PHE A C 1
ATOM 748 O O . PHE A 1 94 ? -11.154 11.646 -15.313 1.00 38.16 94 PHE A O 1
ATOM 755 N N . ALA A 1 95 ? -12.004 9.997 -14.057 1.00 37.78 95 ALA A N 1
ATOM 756 C CA . ALA A 1 95 ? -13.392 10.181 -14.518 1.00 37.78 95 ALA A CA 1
ATOM 757 C C . ALA A 1 95 ? -14.431 10.400 -13.404 1.00 37.78 95 ALA A C 1
ATOM 759 O O . ALA A 1 95 ? -15.548 10.836 -13.689 1.00 37.78 95 ALA A O 1
ATOM 760 N N . CYS A 1 96 ? -14.110 10.106 -12.141 1.00 40.91 96 CYS A N 1
ATOM 761 C CA . CYS A 1 96 ? -15.099 10.147 -11.068 1.00 40.91 96 CYS A CA 1
ATOM 762 C C . CYS A 1 96 ? -15.101 11.505 -10.346 1.00 40.91 96 CYS A C 1
ATOM 764 O O . CYS A 1 96 ? -14.146 11.864 -9.663 1.00 40.91 96 CYS A O 1
ATOM 766 N N . GLN A 1 97 ? -16.209 12.249 -10.440 1.00 39.97 97 GLN A N 1
ATOM 767 C CA . GLN A 1 97 ? -16.425 13.534 -9.750 1.00 39.97 97 GLN A CA 1
ATOM 768 C C . GLN A 1 97 ? -16.641 13.399 -8.227 1.00 39.97 97 GLN A C 1
ATOM 770 O O . GLN A 1 97 ? -17.008 14.376 -7.568 1.00 39.97 97 GLN A O 1
ATOM 775 N N . TYR A 1 98 ? -16.438 12.213 -7.638 1.00 40.22 98 TYR A N 1
ATOM 776 C CA . TYR A 1 98 ? -16.607 12.037 -6.199 1.00 40.22 98 TYR A CA 1
ATOM 777 C C . TYR A 1 98 ? -15.592 12.901 -5.450 1.00 40.22 98 TYR A C 1
ATOM 779 O O . TYR A 1 98 ? -14.375 12.755 -5.579 1.00 40.22 98 TYR A O 1
ATOM 787 N N . LYS A 1 99 ? -16.113 13.842 -4.659 1.00 40.09 99 LYS A N 1
ATOM 788 C CA . LYS A 1 99 ? -15.326 14.636 -3.723 1.00 40.09 99 LYS A CA 1
ATOM 789 C C . LYS A 1 99 ? -14.744 13.683 -2.680 1.00 40.09 99 LYS A C 1
ATOM 791 O O . LYS A 1 99 ? -15.382 13.406 -1.675 1.00 40.09 99 LYS A O 1
ATOM 796 N N . ILE A 1 100 ? -13.527 13.200 -2.913 1.00 41.12 100 ILE A N 1
ATOM 797 C CA . ILE A 1 100 ? -12.670 12.736 -1.823 1.00 41.12 100 ILE A CA 1
ATOM 798 C C . ILE A 1 100 ? -12.571 13.938 -0.869 1.00 41.12 100 ILE A C 1
ATOM 800 O O . ILE A 1 100 ? -12.192 15.024 -1.320 1.00 41.12 100 ILE A O 1
ATOM 804 N N . ASP A 1 101 ? -13.058 13.780 0.367 1.00 34.53 101 ASP A N 1
ATOM 805 C CA . ASP A 1 101 ? -13.238 14.840 1.371 1.00 34.53 101 ASP A CA 1
ATOM 806 C C . ASP A 1 101 ? -12.085 15.862 1.343 1.00 34.53 101 ASP A C 1
ATOM 808 O O . ASP A 1 101 ? -10.928 15.495 1.150 1.00 34.53 101 ASP A O 1
ATOM 812 N N . GLU A 1 102 ? -12.367 17.152 1.549 1.00 30.28 102 GLU A N 1
ATOM 813 C CA . GLU A 1 102 ? -11.362 18.238 1.551 1.00 30.28 102 GLU A CA 1
ATOM 814 C C . GLU A 1 102 ? -10.137 17.938 2.443 1.00 30.28 102 GLU A C 1
ATOM 816 O O . GLU A 1 102 ? -9.017 18.333 2.126 1.00 30.28 102 GLU A O 1
ATOM 821 N N . TRP A 1 103 ? -10.319 17.120 3.484 1.00 29.14 103 TRP A N 1
ATOM 822 C CA . TRP A 1 103 ? -9.261 16.549 4.323 1.00 29.14 103 TRP A CA 1
ATOM 823 C C . TRP A 1 103 ? -8.254 15.657 3.568 1.00 29.14 103 TRP A C 1
ATOM 825 O O . TRP A 1 103 ? -7.057 15.722 3.829 1.00 29.14 103 TRP A O 1
ATOM 835 N N . ALA A 1 104 ? -8.697 14.843 2.607 1.00 33.69 104 ALA A N 1
ATOM 836 C CA . ALA A 1 104 ? -7.829 14.028 1.754 1.00 33.69 104 ALA A CA 1
ATOM 837 C C . ALA A 1 104 ? -7.124 14.850 0.661 1.00 33.69 104 ALA A C 1
ATOM 839 O O . ALA A 1 104 ? -6.096 14.426 0.143 1.00 33.69 104 ALA A O 1
ATOM 840 N N . ARG A 1 105 ? -7.651 16.039 0.326 1.00 33.00 105 ARG A N 1
ATOM 841 C CA . ARG A 1 105 ? -7.021 16.983 -0.614 1.00 33.00 105 ARG A CA 1
ATOM 842 C C . ARG A 1 105 ? -5.935 17.861 0.022 1.00 33.00 105 ARG A C 1
ATOM 844 O O . ARG A 1 105 ? -5.169 18.451 -0.735 1.00 33.00 105 ARG A O 1
ATOM 851 N N . MET A 1 106 ? -5.887 17.954 1.354 1.00 31.05 106 MET A N 1
ATOM 852 C CA . MET A 1 106 ? -4.969 18.812 2.132 1.00 31.05 106 MET A CA 1
ATOM 853 C C . MET A 1 106 ? -4.069 18.034 3.107 1.00 31.05 106 MET A C 1
ATOM 855 O O . MET A 1 106 ? -3.361 18.635 3.908 1.00 31.05 106 MET A O 1
ATOM 859 N N . SER A 1 107 ? -4.101 16.702 3.065 1.00 32.59 107 SER A N 1
ATOM 860 C CA . SER A 1 107 ? -3.209 15.849 3.853 1.00 32.59 107 SER A CA 1
ATOM 861 C C . SER A 1 107 ? -1.859 15.687 3.125 1.00 32.59 107 SER A C 1
ATOM 863 O O . SER A 1 107 ? -1.876 15.666 1.892 1.00 32.59 107 SER A O 1
ATOM 865 N N . PRO A 1 108 ? -0.722 15.482 3.832 1.00 39.41 108 PRO A N 1
ATOM 866 C CA . PRO A 1 108 ? 0.583 15.092 3.248 1.00 39.41 108 PRO A CA 1
ATOM 867 C C . PRO A 1 108 ? 0.515 13.967 2.202 1.00 39.41 108 PRO A C 1
ATOM 869 O O . PRO A 1 108 ? 1.400 13.804 1.375 1.00 39.41 108 PRO A O 1
ATOM 872 N N . VAL A 1 109 ? -0.587 13.220 2.213 1.00 40.53 109 VAL A N 1
ATOM 873 C CA . VAL A 1 109 ? -0.989 12.216 1.230 1.00 40.53 109 VAL A CA 1
ATOM 874 C C . VAL A 1 109 ? -1.062 12.750 -0.212 1.00 40.53 109 VAL A C 1
ATOM 876 O O . VAL A 1 109 ? -1.040 11.951 -1.134 1.00 40.53 109 VAL A O 1
ATOM 879 N N . LYS A 1 110 ? -1.141 14.063 -0.478 1.00 37.03 110 LYS A N 1
ATOM 880 C CA . LYS A 1 110 ? -1.185 14.560 -1.868 1.00 37.03 110 LYS A CA 1
ATOM 881 C C . LYS A 1 110 ? 0.171 14.538 -2.582 1.00 37.03 110 LYS A C 1
ATOM 883 O O . LYS A 1 110 ? 0.169 14.250 -3.778 1.00 37.03 110 LYS A O 1
ATOM 888 N N . SER A 1 111 ? 1.278 14.788 -1.873 1.00 43.00 111 SER A N 1
ATOM 889 C CA . SER A 1 111 ? 2.617 14.510 -2.417 1.00 43.00 111 SER A CA 1
ATOM 890 C C . SER A 1 111 ? 2.723 13.015 -2.708 1.00 43.00 111 SER A C 1
ATOM 892 O O . SER A 1 111 ? 2.905 12.645 -3.860 1.00 43.00 111 SER A O 1
ATOM 894 N N . ILE A 1 112 ? 2.317 12.177 -1.747 1.00 40.88 112 ILE A N 1
ATOM 895 C CA . ILE A 1 112 ? 2.337 10.709 -1.856 1.00 40.88 112 ILE A CA 1
ATOM 896 C C . ILE A 1 112 ? 1.435 10.168 -2.988 1.00 40.88 112 ILE A C 1
ATOM 898 O 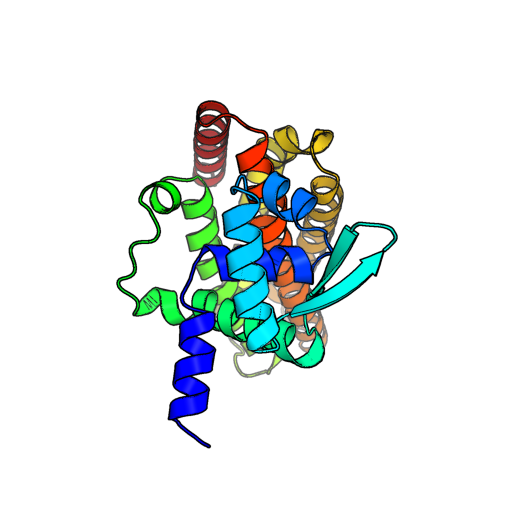O . ILE A 1 112 ? 1.816 9.227 -3.673 1.00 40.88 112 ILE A O 1
ATOM 902 N N . ASN A 1 113 ? 0.257 10.747 -3.258 1.00 41.22 113 ASN A N 1
ATOM 903 C CA . ASN A 1 113 ? -0.667 10.249 -4.292 1.00 41.22 113 ASN A CA 1
ATOM 904 C C . ASN A 1 113 ? -0.262 10.661 -5.718 1.00 41.22 113 ASN A C 1
ATOM 906 O O . ASN A 1 113 ? -0.433 9.871 -6.646 1.00 41.22 113 ASN A O 1
ATOM 910 N N . HIS A 1 114 ? 0.261 11.880 -5.916 1.00 49.00 114 HIS A N 1
ATOM 911 C CA . HIS A 1 114 ? 0.831 12.267 -7.213 1.00 49.00 114 HIS A CA 1
ATOM 912 C C . HIS A 1 114 ? 2.148 11.524 -7.463 1.00 49.00 114 HIS A C 1
ATOM 914 O O . HIS A 1 114 ? 2.385 11.043 -8.568 1.00 49.00 114 HIS A O 1
ATOM 920 N N . GLU A 1 115 ? 2.962 11.349 -6.422 1.00 54.88 115 GLU A N 1
ATOM 921 C CA . GLU A 1 115 ? 4.162 10.516 -6.464 1.00 54.88 115 GLU A CA 1
ATOM 922 C C . GLU A 1 115 ? 3.807 9.071 -6.789 1.00 54.88 115 GLU A C 1
ATOM 924 O O . GLU A 1 115 ? 4.387 8.516 -7.712 1.00 54.88 115 GLU A O 1
ATOM 929 N N . THR A 1 116 ? 2.788 8.488 -6.159 1.00 62.38 116 THR A N 1
ATOM 930 C CA . THR A 1 116 ? 2.311 7.132 -6.468 1.00 62.38 116 THR A CA 1
ATOM 931 C C . THR A 1 116 ? 1.877 7.010 -7.928 1.00 62.38 116 THR A C 1
ATOM 933 O O . THR A 1 116 ? 2.247 6.051 -8.604 1.00 62.38 116 THR A O 1
ATOM 936 N N . GLU A 1 117 ? 1.163 7.997 -8.476 1.00 64.75 117 GLU A N 1
ATOM 937 C CA . GLU A 1 117 ? 0.791 8.009 -9.895 1.00 64.75 117 GLU A CA 1
ATOM 938 C C . GLU A 1 117 ? 2.022 8.050 -10.820 1.00 64.75 117 GLU A C 1
ATOM 940 O O . GLU A 1 117 ? 2.141 7.231 -11.741 1.00 64.75 117 GLU A O 1
ATOM 945 N N . VAL A 1 118 ? 2.970 8.950 -10.544 1.00 72.25 118 VAL A N 1
ATOM 946 C CA . VAL A 1 118 ? 4.213 9.102 -11.315 1.00 72.25 118 VAL A CA 1
ATOM 947 C C . VAL A 1 118 ? 5.078 7.842 -11.206 1.00 72.25 118 VAL A C 1
ATOM 949 O O . VAL A 1 118 ? 5.565 7.331 -12.217 1.00 72.25 118 VAL A O 1
ATOM 952 N N . VAL A 1 119 ? 5.228 7.281 -10.007 1.00 78.50 119 VAL A N 1
ATOM 953 C CA . VAL A 1 119 ? 5.954 6.033 -9.740 1.00 78.50 119 VAL A CA 1
ATOM 954 C C . VAL A 1 119 ? 5.339 4.882 -10.526 1.00 78.50 119 VAL A C 1
ATOM 956 O O . VAL A 1 119 ? 6.058 4.147 -11.209 1.00 78.50 119 VAL A O 1
ATOM 959 N N . MET A 1 120 ? 4.011 4.753 -10.512 1.00 76.25 120 MET A N 1
ATOM 960 C CA . MET A 1 120 ? 3.308 3.714 -11.262 1.00 76.25 120 MET A CA 1
ATOM 961 C C . MET A 1 120 ? 3.440 3.905 -12.777 1.00 76.25 120 MET A C 1
ATOM 963 O O . MET A 1 120 ? 3.532 2.917 -13.514 1.00 76.25 120 MET A O 1
ATOM 967 N N . GLU A 1 121 ? 3.519 5.141 -13.277 1.00 80.75 121 GLU A N 1
ATOM 968 C CA . GLU A 1 121 ? 3.856 5.408 -14.678 1.00 80.75 121 GLU A CA 1
ATOM 969 C C . GLU A 1 121 ? 5.268 4.904 -15.022 1.00 80.75 121 GLU A C 1
ATOM 971 O O . GLU A 1 121 ? 5.450 4.194 -16.020 1.00 80.75 121 GLU A O 1
ATOM 976 N N . LYS A 1 122 ? 6.268 5.190 -14.178 1.00 85.69 122 LYS A N 1
ATOM 977 C CA . LYS A 1 122 ? 7.648 4.713 -14.383 1.00 85.69 122 LYS A CA 1
ATOM 978 C C . LYS A 1 122 ? 7.750 3.193 -14.293 1.00 85.69 122 LYS A C 1
ATOM 980 O O . LYS A 1 122 ? 8.421 2.591 -15.134 1.00 85.69 122 LYS A O 1
ATOM 985 N N . ILE A 1 123 ? 7.018 2.557 -13.376 1.00 80.19 123 ILE A N 1
ATOM 986 C CA . ILE A 1 123 ? 6.895 1.093 -13.303 1.00 80.19 123 ILE A CA 1
ATOM 987 C C . ILE A 1 123 ? 6.309 0.542 -14.602 1.00 80.19 123 ILE A C 1
ATOM 989 O O . ILE A 1 123 ? 6.897 -0.363 -15.188 1.00 80.19 123 ILE A O 1
ATOM 993 N N . LYS A 1 124 ? 5.214 1.113 -15.125 1.00 81.81 124 LYS A N 1
ATOM 994 C CA . LYS A 1 124 ? 4.622 0.677 -16.406 1.00 81.81 124 LYS A CA 1
ATOM 995 C C . LYS A 1 124 ? 5.627 0.760 -17.554 1.00 81.81 124 LYS A C 1
ATOM 997 O O . LYS A 1 124 ? 5.645 -0.118 -18.419 1.00 81.81 124 LYS A O 1
ATOM 1002 N N . VAL A 1 125 ? 6.457 1.804 -17.595 1.00 83.62 125 VAL A N 1
ATOM 1003 C CA . VAL A 1 125 ? 7.534 1.913 -18.591 1.00 83.62 125 VAL A CA 1
ATOM 1004 C C . VAL A 1 125 ? 8.571 0.806 -18.384 1.00 83.62 125 VAL A C 1
ATOM 1006 O O . VAL A 1 125 ? 8.934 0.137 -19.353 1.00 83.62 125 VAL A O 1
ATOM 1009 N N . LEU A 1 126 ? 8.988 0.549 -17.144 1.00 81.56 126 LEU A N 1
ATOM 1010 C CA . LEU A 1 126 ? 9.949 -0.500 -16.796 1.00 81.56 126 LEU A CA 1
ATOM 1011 C C . LEU A 1 126 ? 9.434 -1.912 -17.151 1.00 81.56 126 LEU A C 1
ATOM 1013 O O . LEU A 1 126 ? 10.161 -2.707 -17.745 1.00 81.56 126 LEU A O 1
ATOM 1017 N N . THR A 1 127 ? 8.151 -2.206 -16.921 1.00 79.12 127 THR A N 1
ATOM 1018 C CA . THR A 1 127 ? 7.512 -3.467 -17.344 1.00 79.12 127 THR A CA 1
ATOM 1019 C C . THR A 1 127 ? 7.434 -3.595 -18.871 1.00 79.12 127 THR A C 1
ATOM 1021 O O . THR A 1 127 ? 7.513 -4.687 -19.430 1.00 79.12 127 THR A O 1
ATOM 1024 N N . LYS A 1 128 ? 7.313 -2.484 -19.609 1.00 82.62 128 LYS A N 1
ATOM 1025 C CA . LYS A 1 128 ? 7.382 -2.528 -21.080 1.00 82.62 128 LYS A CA 1
ATOM 1026 C C . LYS A 1 128 ? 8.795 -2.848 -21.580 1.00 82.62 128 LYS A C 1
ATOM 1028 O O . LYS A 1 128 ? 8.916 -3.505 -22.614 1.00 82.62 128 LYS A O 1
ATOM 1033 N N . PHE A 1 129 ? 9.845 -2.433 -20.867 1.00 78.06 129 PHE A N 1
ATOM 1034 C CA . PHE A 1 129 ? 11.214 -2.879 -21.149 1.00 78.06 129 PHE A CA 1
ATOM 1035 C C . PHE A 1 129 ? 11.390 -4.375 -20.877 1.00 78.06 129 PHE A C 1
ATOM 1037 O O . PHE A 1 129 ? 11.973 -5.069 -21.710 1.00 78.06 129 PHE A O 1
ATOM 1044 N N . SER A 1 130 ? 10.837 -4.878 -19.768 1.00 71.62 130 SER A N 1
ATOM 1045 C CA . SER A 1 130 ? 10.918 -6.301 -19.407 1.00 71.62 130 SER A CA 1
ATOM 1046 C C . SER A 1 130 ? 10.211 -7.212 -20.419 1.00 71.62 130 SER A C 1
ATOM 1048 O O . SER A 1 130 ? 10.683 -8.308 -20.708 1.00 71.62 130 SER A O 1
ATOM 1050 N N . ALA A 1 131 ? 9.133 -6.727 -21.041 1.00 76.00 131 ALA A N 1
ATOM 1051 C CA . ALA A 1 131 ? 8.423 -7.408 -22.125 1.00 76.00 131 ALA A CA 1
ATOM 1052 C C . ALA A 1 131 ? 9.043 -7.194 -23.525 1.00 76.00 131 ALA A C 1
ATOM 1054 O O . ALA A 1 131 ? 8.391 -7.496 -24.525 1.00 76.00 131 ALA A O 1
ATOM 1055 N N . ALA A 1 132 ? 10.246 -6.611 -23.616 1.00 77.00 132 ALA A N 1
ATOM 1056 C CA . ALA A 1 132 ? 10.923 -6.237 -24.864 1.00 77.00 132 ALA A CA 1
ATOM 1057 C C . ALA A 1 132 ? 10.099 -5.328 -25.808 1.00 77.00 132 ALA A C 1
ATOM 1059 O O . ALA A 1 132 ? 10.378 -5.235 -27.002 1.00 77.00 132 ALA A O 1
ATOM 1060 N N . LYS A 1 133 ? 9.097 -4.612 -25.276 1.00 72.38 133 LYS A N 1
ATOM 1061 C CA . LYS A 1 133 ? 8.230 -3.694 -26.039 1.00 72.38 133 LYS A CA 1
ATOM 1062 C C . LYS A 1 133 ? 8.849 -2.305 -26.224 1.00 72.38 133 LYS A C 1
ATOM 1064 O O . LYS A 1 133 ? 8.371 -1.527 -27.044 1.00 72.38 133 LYS A O 1
ATOM 1069 N N . ILE A 1 134 ? 9.882 -1.968 -25.447 1.00 75.06 134 ILE A N 1
ATOM 1070 C CA . ILE A 1 134 ? 10.643 -0.715 -25.545 1.00 75.06 134 ILE A CA 1
ATOM 1071 C C . ILE A 1 134 ? 12.139 -1.041 -25.491 1.00 75.06 134 ILE A C 1
ATOM 1073 O O . ILE A 1 134 ? 12.577 -1.818 -24.649 1.00 75.06 134 ILE A O 1
ATOM 1077 N N . ASN A 1 135 ? 12.925 -0.410 -26.371 1.00 78.94 135 ASN A N 1
ATOM 1078 C CA . ASN A 1 135 ? 14.378 -0.614 -26.496 1.00 78.94 135 ASN A CA 1
ATOM 1079 C C . ASN A 1 135 ? 15.184 0.702 -26.468 1.00 78.94 135 ASN A C 1
ATOM 1081 O O . ASN A 1 135 ? 16.331 0.746 -26.903 1.00 78.94 135 ASN A O 1
ATOM 1085 N N . SER A 1 136 ? 14.592 1.793 -25.976 1.00 87.62 136 SER A N 1
ATOM 1086 C CA . SER A 1 136 ? 15.232 3.113 -25.947 1.00 87.62 136 SER A CA 1
ATOM 1087 C C . SER A 1 136 ? 16.145 3.270 -24.727 1.00 87.62 136 SER A C 1
ATOM 1089 O O . SER A 1 136 ? 15.652 3.341 -23.604 1.00 87.62 136 SER A O 1
ATOM 1091 N N . ARG A 1 137 ? 17.464 3.401 -24.942 1.00 86.56 137 ARG A N 1
ATOM 1092 C CA . ARG A 1 137 ? 18.425 3.688 -23.856 1.00 86.56 137 ARG A CA 1
ATOM 1093 C C . ARG A 1 137 ? 18.112 4.991 -23.128 1.00 86.56 137 ARG A C 1
ATOM 1095 O O . ARG A 1 137 ? 18.162 5.023 -21.908 1.00 86.56 137 ARG A O 1
ATOM 1102 N N . LYS A 1 138 ? 17.724 6.037 -23.868 1.00 88.81 138 LYS A N 1
ATOM 1103 C CA . LYS A 1 138 ? 17.332 7.329 -23.286 1.00 88.81 138 LYS A CA 1
ATOM 1104 C C . LYS A 1 138 ? 16.198 7.155 -22.269 1.00 88.81 138 LYS A C 1
ATOM 1106 O O . LYS A 1 138 ? 16.339 7.583 -21.133 1.00 88.81 138 LYS A O 1
ATOM 1111 N N . LYS A 1 139 ? 15.124 6.449 -22.644 1.00 89.69 139 LYS A N 1
ATOM 1112 C CA . LYS A 1 139 ? 13.995 6.182 -21.736 1.00 89.69 139 LYS A CA 1
ATOM 1113 C C . LYS A 1 139 ? 14.381 5.288 -20.556 1.00 89.69 139 LYS A C 1
ATOM 1115 O O . LYS A 1 139 ? 13.869 5.489 -19.463 1.00 89.69 139 LYS A O 1
ATOM 1120 N N . LEU A 1 140 ? 15.260 4.304 -20.763 1.00 90.06 140 LEU A N 1
ATOM 1121 C CA . LEU A 1 140 ? 15.752 3.458 -19.670 1.00 90.06 140 LEU A CA 1
ATOM 1122 C C . LEU A 1 140 ? 16.542 4.290 -18.651 1.00 90.06 140 LEU A C 1
ATOM 1124 O O . LEU A 1 140 ? 16.336 4.135 -17.452 1.00 90.06 140 LEU A O 1
ATOM 1128 N N . LYS A 1 141 ? 17.381 5.213 -19.134 1.00 91.25 141 LYS A N 1
ATOM 1129 C CA . LYS A 1 141 ? 18.132 6.144 -18.294 1.00 91.25 141 LYS A CA 1
ATOM 1130 C C . LYS A 1 141 ? 17.216 7.112 -17.548 1.00 91.25 141 LYS A C 1
ATOM 1132 O O . LYS A 1 141 ? 17.342 7.218 -16.342 1.00 91.25 141 LYS A O 1
ATOM 1137 N N . GLU A 1 142 ? 16.220 7.698 -18.214 1.00 90.31 142 GLU A N 1
ATOM 1138 C CA . GLU A 1 142 ? 15.207 8.552 -17.566 1.00 90.31 142 GLU A CA 1
ATOM 1139 C C . GLU A 1 142 ? 14.460 7.828 -16.430 1.00 90.31 142 GLU A C 1
ATOM 1141 O O . GLU A 1 142 ? 14.237 8.397 -15.364 1.00 90.31 142 GLU A O 1
ATOM 1146 N N . VAL A 1 143 ? 14.071 6.565 -16.643 1.00 89.44 143 VAL A N 1
ATOM 1147 C CA . VAL A 1 143 ? 13.416 5.748 -15.607 1.00 89.44 143 VAL A CA 1
ATOM 1148 C C . VAL A 1 143 ? 14.386 5.414 -14.474 1.00 89.44 143 VAL A C 1
ATOM 1150 O O . VAL A 1 143 ? 14.022 5.522 -13.306 1.00 89.44 143 VAL A O 1
ATOM 1153 N N . SER A 1 144 ? 15.617 5.025 -14.805 1.00 92.94 144 SER A N 1
ATOM 1154 C CA . SER A 1 144 ? 16.663 4.752 -13.819 1.00 92.94 144 SER A CA 1
ATOM 1155 C C . SER A 1 144 ? 16.972 5.979 -12.960 1.00 92.94 144 SER A C 1
ATOM 1157 O O . SER A 1 144 ? 17.088 5.853 -11.742 1.00 92.94 144 SER A O 1
ATOM 1159 N N . ASP A 1 145 ? 17.104 7.151 -13.578 1.00 86.75 145 ASP A N 1
ATOM 1160 C CA . ASP A 1 145 ? 17.415 8.401 -12.891 1.00 86.75 145 ASP A CA 1
ATOM 1161 C C . ASP A 1 145 ? 16.283 8.768 -11.932 1.00 86.75 145 ASP A C 1
ATOM 1163 O O . ASP A 1 145 ? 16.561 8.994 -10.762 1.00 86.75 145 ASP A O 1
ATOM 1167 N N . PHE A 1 146 ? 15.016 8.676 -12.358 1.00 87.94 146 PHE A N 1
ATOM 1168 C CA . PHE A 1 146 ? 13.861 8.871 -11.471 1.00 87.94 146 PHE A CA 1
ATOM 1169 C C . PHE A 1 146 ? 13.926 8.007 -10.198 1.00 87.94 146 PHE A C 1
ATOM 1171 O O . PHE A 1 146 ? 13.734 8.507 -9.089 1.00 87.94 146 PHE A O 1
ATOM 1178 N N . PHE A 1 147 ? 14.224 6.710 -10.334 1.00 86.69 147 PHE A N 1
ATOM 1179 C CA . PHE A 1 147 ? 14.331 5.821 -9.174 1.00 86.69 147 PHE A CA 1
ATOM 1180 C C . PHE A 1 147 ? 15.545 6.138 -8.289 1.00 86.69 147 PHE A C 1
ATOM 1182 O O . PHE A 1 147 ? 15.484 5.932 -7.083 1.00 86.69 147 PHE A O 1
ATOM 1189 N N . ASN A 1 148 ? 16.646 6.634 -8.859 1.00 86.31 148 ASN A N 1
ATOM 1190 C CA . ASN A 1 148 ? 17.874 6.928 -8.112 1.00 86.31 148 ASN A CA 1
ATOM 1191 C C . ASN A 1 148 ? 17.943 8.357 -7.555 1.00 86.31 148 ASN A C 1
ATOM 1193 O O . ASN A 1 148 ? 18.812 8.629 -6.729 1.00 86.31 148 ASN A O 1
ATOM 1197 N N . THR A 1 149 ? 17.057 9.257 -7.977 1.00 78.31 149 THR A N 1
ATOM 1198 C CA . THR A 1 149 ? 16.969 10.623 -7.451 1.00 78.31 149 THR A CA 1
ATOM 1199 C C . THR A 1 149 ? 15.666 10.803 -6.687 1.00 78.31 149 THR A C 1
ATOM 1201 O O . THR A 1 149 ? 15.672 10.742 -5.461 1.00 78.31 149 THR A O 1
ATOM 1204 N N . THR A 1 150 ? 14.543 10.930 -7.391 1.00 81.44 150 THR A N 1
ATOM 1205 C CA . THR A 1 150 ? 13.233 11.262 -6.821 1.00 81.44 150 THR A CA 1
ATOM 1206 C C . THR A 1 150 ? 12.807 10.271 -5.738 1.00 81.44 150 THR A C 1
ATOM 1208 O O . THR A 1 150 ? 12.527 10.682 -4.616 1.00 81.44 150 THR A O 1
ATOM 1211 N N . MET A 1 151 ? 12.851 8.963 -6.014 1.00 81.88 151 MET A N 1
ATOM 1212 C CA . MET A 1 151 ? 12.444 7.955 -5.021 1.00 81.88 151 MET A CA 1
ATOM 1213 C C . MET A 1 151 ? 13.390 7.864 -3.821 1.00 81.88 151 MET A C 1
ATOM 1215 O O . MET A 1 151 ? 12.956 7.611 -2.702 1.00 81.88 151 MET A O 1
ATOM 1219 N N . ILE A 1 152 ? 14.692 8.084 -4.023 1.00 79.31 152 ILE A N 1
ATOM 1220 C CA . ILE A 1 152 ? 15.663 8.084 -2.919 1.00 79.31 152 ILE A CA 1
ATOM 1221 C C . ILE A 1 152 ? 15.418 9.267 -1.983 1.00 79.31 152 ILE A C 1
ATOM 1223 O O . ILE A 1 152 ? 15.516 9.113 -0.761 1.00 79.31 152 ILE A O 1
ATOM 1227 N N . THR A 1 153 ? 15.108 10.430 -2.552 1.00 75.44 153 THR A N 1
ATOM 1228 C CA . THR A 1 153 ? 14.751 11.635 -1.803 1.00 75.44 153 THR A CA 1
ATOM 1229 C C . THR A 1 153 ? 13.476 11.425 -1.005 1.00 75.44 153 THR A C 1
ATOM 1231 O O . THR A 1 153 ? 13.479 11.700 0.193 1.00 75.44 153 THR A O 1
ATOM 1234 N N . HIS A 1 154 ? 12.450 10.857 -1.635 1.00 81.56 154 HIS A N 1
ATOM 1235 C CA . HIS A 1 154 ? 11.193 10.509 -0.984 1.00 81.56 154 HIS A CA 1
ATOM 1236 C C . HIS A 1 154 ? 11.414 9.584 0.225 1.00 81.56 154 HIS A C 1
ATOM 1238 O O . HIS A 1 154 ? 11.119 9.963 1.357 1.00 81.56 154 HIS A O 1
ATOM 1244 N N . PHE A 1 155 ? 12.116 8.457 0.040 1.00 82.94 155 PHE A N 1
ATOM 1245 C CA . PHE A 1 155 ? 12.443 7.548 1.148 1.00 82.94 155 PHE A CA 1
ATOM 1246 C C . PHE A 1 155 ? 13.165 8.254 2.297 1.00 82.94 155 PHE A C 1
ATOM 1248 O O . PHE A 1 155 ? 12.947 7.955 3.470 1.00 82.94 155 PHE A O 1
ATOM 1255 N N . LYS A 1 156 ? 14.068 9.189 1.980 1.00 79.94 156 LYS A N 1
ATOM 1256 C CA . LYS A 1 156 ? 14.790 9.963 2.994 1.00 79.94 156 LYS A CA 1
ATOM 1257 C C . LYS A 1 156 ? 13.852 10.913 3.743 1.00 79.94 156 LYS A C 1
ATOM 1259 O O . LYS A 1 156 ? 14.000 11.052 4.959 1.00 79.94 156 LYS A O 1
ATOM 1264 N N . ALA A 1 157 ? 12.920 11.563 3.048 1.00 78.81 157 ALA A N 1
ATOM 1265 C CA . ALA A 1 157 ? 11.910 12.413 3.664 1.00 78.81 157 ALA A CA 1
ATOM 1266 C C . ALA A 1 157 ? 11.062 11.608 4.656 1.00 78.81 157 ALA A C 1
ATOM 1268 O O . ALA A 1 157 ? 10.974 11.987 5.826 1.00 78.81 157 ALA A O 1
ATOM 1269 N N . GLU A 1 158 ? 10.550 10.446 4.257 1.00 86.19 158 GLU A N 1
ATOM 1270 C CA . GLU A 1 158 ? 9.734 9.572 5.108 1.00 86.19 158 GLU A CA 1
ATOM 1271 C C . GLU A 1 158 ? 10.496 9.068 6.337 1.00 86.19 158 GLU A C 1
ATOM 1273 O O . GLU A 1 158 ? 10.023 9.186 7.475 1.00 86.19 158 GLU A O 1
ATOM 1278 N N . GLU A 1 159 ? 11.721 8.579 6.123 1.00 84.06 159 GLU A N 1
ATOM 1279 C CA . GLU A 1 159 ? 12.619 8.089 7.170 1.00 84.06 159 GLU A CA 1
ATOM 1280 C C . GLU A 1 159 ? 12.903 9.151 8.237 1.00 84.06 159 GLU A C 1
ATOM 1282 O O . GLU A 1 159 ? 12.936 8.855 9.438 1.00 84.06 159 GLU A O 1
ATOM 1287 N N . MET A 1 160 ? 13.098 10.400 7.810 1.00 81.75 160 MET A N 1
ATOM 1288 C CA . MET A 1 160 ? 13.433 11.515 8.695 1.00 81.75 160 MET A CA 1
ATOM 1289 C C . MET A 1 160 ? 12.210 12.156 9.362 1.00 81.75 160 MET A C 1
ATOM 1291 O O . MET A 1 160 ? 12.380 12.842 10.379 1.00 81.75 160 MET A O 1
ATOM 1295 N N . THR A 1 161 ? 11.004 11.910 8.843 1.00 86.50 161 THR A N 1
ATOM 1296 C CA . THR A 1 161 ? 9.759 12.549 9.288 1.00 86.50 161 THR A CA 1
ATOM 1297 C C . THR A 1 161 ? 8.759 11.532 9.856 1.00 86.50 161 THR A C 1
ATOM 1299 O O . THR A 1 161 ? 8.804 11.224 11.055 1.00 86.50 161 THR A O 1
ATOM 1302 N N . LEU A 1 162 ? 7.855 10.999 9.031 1.00 87.56 162 LEU A N 1
ATOM 1303 C CA . LEU A 1 162 ? 6.749 10.139 9.427 1.00 87.56 162 LEU A CA 1
ATOM 1304 C C . LEU A 1 162 ? 7.251 8.871 10.113 1.00 87.56 162 LEU A C 1
ATOM 1306 O O . LEU A 1 162 ? 6.795 8.552 11.215 1.00 87.56 162 LEU A O 1
ATOM 1310 N N . PHE A 1 163 ? 8.232 8.180 9.528 1.00 89.44 163 PHE A N 1
ATOM 1311 C CA . PHE A 1 163 ? 8.749 6.931 10.086 1.00 89.44 163 PHE A CA 1
ATOM 1312 C C . PHE A 1 163 ? 9.411 7.196 11.427 1.00 89.44 163 PHE A C 1
ATOM 1314 O O . PHE A 1 163 ? 9.109 6.510 12.400 1.00 89.44 163 PHE A O 1
ATOM 1321 N N . LYS A 1 164 ? 10.222 8.254 11.542 1.00 87.00 164 LYS A N 1
ATOM 1322 C CA . LYS A 1 164 ? 10.821 8.671 12.818 1.00 87.00 164 LYS A CA 1
ATOM 1323 C C . LYS A 1 164 ? 9.769 8.857 13.915 1.00 87.00 164 LYS A C 1
ATOM 1325 O O . LYS A 1 164 ? 9.999 8.453 15.058 1.00 87.00 164 LYS A O 1
ATOM 1330 N N . LYS A 1 165 ? 8.611 9.437 13.586 1.00 90.62 165 LYS A N 1
ATOM 1331 C CA . LYS A 1 165 ? 7.513 9.658 14.539 1.00 90.62 165 LYS A CA 1
ATOM 1332 C C . LYS A 1 165 ? 6.725 8.379 14.852 1.00 90.62 165 LYS A C 1
ATOM 1334 O O . LYS A 1 165 ? 6.285 8.191 15.991 1.00 90.62 165 LYS A O 1
ATOM 1339 N N . MET A 1 166 ? 6.574 7.495 13.869 1.00 92.12 166 MET A N 1
ATOM 1340 C CA . MET A 1 166 ? 5.760 6.281 13.953 1.00 92.12 166 MET A CA 1
ATOM 1341 C C . MET A 1 166 ? 6.526 5.037 14.414 1.00 92.12 166 MET A C 1
ATOM 1343 O O . MET A 1 166 ? 5.900 4.084 14.873 1.00 92.12 166 MET A O 1
ATOM 1347 N N . ARG A 1 167 ? 7.862 5.060 14.395 1.00 90.50 167 ARG A N 1
ATOM 1348 C CA . ARG A 1 167 ? 8.738 3.913 14.689 1.00 90.50 167 ARG A CA 1
ATOM 1349 C C . ARG A 1 167 ? 8.456 3.235 16.027 1.00 90.50 167 ARG A C 1
ATOM 1351 O O . ARG A 1 167 ? 8.466 2.018 16.131 1.00 90.50 167 ARG A O 1
ATOM 1358 N N . LYS A 1 168 ? 8.170 4.022 17.070 1.00 90.44 168 LYS A N 1
ATOM 1359 C CA . LYS A 1 168 ? 7.823 3.502 18.409 1.00 90.44 168 LYS A CA 1
ATOM 1360 C C . LYS A 1 168 ? 6.328 3.196 18.584 1.00 90.44 168 LYS A C 1
ATOM 1362 O O . LYS A 1 168 ? 5.930 2.728 19.645 1.00 90.44 168 LYS A O 1
ATOM 1367 N N . LYS A 1 169 ? 5.492 3.517 17.591 1.00 90.62 169 LYS A N 1
ATOM 1368 C CA . LYS A 1 169 ? 4.020 3.444 17.651 1.00 90.62 169 LYS A CA 1
ATOM 1369 C C . LYS A 1 169 ? 3.439 2.286 16.838 1.00 90.62 169 LYS A C 1
ATOM 1371 O O . LYS A 1 169 ? 2.286 1.922 17.049 1.00 90.62 169 LYS A O 1
ATOM 1376 N N . THR A 1 170 ? 4.205 1.721 15.909 1.00 89.94 170 THR A N 1
ATOM 1377 C CA . THR A 1 170 ? 3.798 0.577 15.089 1.00 89.94 170 THR A CA 1
ATOM 1378 C C . THR A 1 170 ? 5.024 -0.183 14.589 1.00 89.94 170 THR A C 1
ATOM 1380 O O . THR A 1 170 ? 6.061 0.419 14.323 1.00 89.94 170 THR A O 1
ATOM 1383 N N . LYS A 1 171 ? 4.902 -1.508 14.455 1.00 90.25 171 LYS A N 1
ATOM 1384 C CA . LYS A 1 171 ? 5.985 -2.372 13.963 1.00 90.25 171 LYS A CA 1
ATOM 1385 C C . LYS A 1 171 ? 6.184 -2.286 12.448 1.00 90.25 171 LYS A C 1
ATOM 1387 O O . LYS A 1 171 ? 7.287 -2.544 11.989 1.00 90.25 171 LYS A O 1
ATOM 1392 N N . VAL A 1 172 ? 5.160 -1.855 11.699 1.00 89.12 172 VAL A N 1
ATOM 1393 C CA . VAL A 1 172 ? 5.204 -1.775 10.223 1.00 89.12 172 VAL A CA 1
ATOM 1394 C C . VAL A 1 172 ? 6.338 -0.880 9.707 1.00 89.12 172 VAL A C 1
ATOM 1396 O O . VAL A 1 172 ? 6.827 -1.088 8.608 1.00 89.12 172 VAL A O 1
ATOM 1399 N N . VAL A 1 173 ? 6.800 0.087 10.510 1.00 90.38 173 VAL A N 1
ATOM 1400 C CA . VAL A 1 173 ? 7.901 0.985 10.128 1.00 90.38 173 VAL A CA 1
ATOM 1401 C C . VAL A 1 173 ? 9.219 0.233 9.940 1.00 90.38 173 VAL A C 1
ATOM 1403 O O . VAL A 1 173 ? 9.981 0.598 9.055 1.00 90.38 173 VAL A O 1
ATOM 1406 N N . GLU A 1 174 ? 9.511 -0.808 10.727 1.00 90.50 174 GLU A N 1
ATOM 1407 C CA . GLU A 1 174 ? 10.747 -1.580 10.515 1.00 90.50 174 GLU A CA 1
ATOM 1408 C C . GLU A 1 174 ? 10.685 -2.366 9.199 1.00 90.50 174 GLU A C 1
ATOM 1410 O O . GLU A 1 174 ? 11.659 -2.364 8.449 1.00 90.50 174 GLU A O 1
ATOM 1415 N N . ASP A 1 175 ? 9.521 -2.936 8.867 1.00 91.06 175 ASP A N 1
ATOM 1416 C CA . ASP A 1 175 ? 9.317 -3.618 7.586 1.00 91.06 175 ASP A CA 1
ATOM 1417 C C . ASP A 1 175 ? 9.509 -2.643 6.411 1.00 91.06 175 ASP A C 1
ATOM 1419 O O . ASP A 1 175 ? 10.242 -2.948 5.472 1.00 91.06 175 ASP A O 1
ATOM 1423 N N . LEU A 1 176 ? 8.912 -1.447 6.480 1.00 90.12 176 LEU A N 1
ATOM 1424 C CA . LEU A 1 176 ? 9.042 -0.405 5.450 1.00 90.12 176 LEU A CA 1
ATOM 1425 C C . LEU A 1 176 ? 10.497 0.075 5.289 1.00 90.12 176 LEU A C 1
ATOM 1427 O O . LEU A 1 176 ? 10.974 0.257 4.170 1.00 90.12 176 LEU A O 1
ATOM 1431 N N . LEU A 1 177 ? 11.244 0.209 6.391 1.00 86.31 177 LEU A N 1
ATOM 1432 C CA . LEU A 1 177 ? 12.671 0.557 6.364 1.00 86.31 177 LEU A CA 1
ATOM 1433 C C . LEU A 1 177 ? 13.526 -0.515 5.676 1.00 86.31 177 LEU A C 1
ATOM 1435 O O . LEU A 1 177 ? 14.477 -0.192 4.957 1.00 86.31 177 LEU A O 1
ATOM 1439 N N . ASP A 1 178 ? 13.223 -1.791 5.900 1.00 88.81 178 ASP A N 1
ATOM 1440 C CA . ASP A 1 178 ? 13.923 -2.886 5.230 1.00 88.81 178 ASP A CA 1
ATOM 1441 C C . ASP A 1 178 ? 13.562 -2.960 3.740 1.00 88.81 178 ASP A C 1
ATOM 1443 O O . ASP A 1 178 ? 14.444 -3.189 2.902 1.00 88.81 178 ASP A O 1
ATOM 1447 N N . GLU A 1 179 ? 12.314 -2.653 3.379 1.00 92.44 179 GLU A N 1
ATOM 1448 C CA . GLU A 1 179 ? 11.900 -2.489 1.984 1.00 92.44 179 GLU A CA 1
ATOM 1449 C C . GLU A 1 179 ? 12.627 -1.323 1.302 1.00 92.44 179 GLU A C 1
ATOM 1451 O O . GLU A 1 179 ? 13.125 -1.504 0.189 1.00 92.44 179 GLU A O 1
ATOM 1456 N N . HIS A 1 180 ? 12.804 -0.175 1.970 1.00 90.38 180 HIS A N 1
ATOM 1457 C CA . HIS A 1 180 ? 13.622 0.928 1.448 1.00 90.38 180 HIS A CA 1
ATOM 1458 C C . HIS A 1 180 ? 15.053 0.478 1.150 1.00 90.38 180 HIS A C 1
ATOM 1460 O O . HIS A 1 180 ? 15.576 0.739 0.066 1.00 90.38 180 HIS A O 1
ATOM 1466 N N . LYS A 1 181 ? 15.714 -0.224 2.082 1.00 86.25 181 LYS A N 1
ATOM 1467 C CA . LYS A 1 181 ? 17.078 -0.747 1.859 1.00 86.25 181 LYS A CA 1
ATOM 1468 C C . LYS A 1 181 ? 17.128 -1.675 0.647 1.00 86.25 181 LYS A C 1
ATOM 1470 O O . LYS A 1 181 ? 18.049 -1.577 -0.167 1.00 86.25 181 LYS A O 1
ATOM 1475 N N . PHE A 1 182 ? 16.139 -2.557 0.515 1.00 89.75 182 PHE A N 1
ATOM 1476 C CA . PHE A 1 182 ? 16.040 -3.466 -0.619 1.00 89.75 182 PHE A CA 1
ATOM 1477 C C . PHE A 1 182 ? 15.838 -2.710 -1.941 1.00 89.75 182 PHE A C 1
ATOM 1479 O O . PHE A 1 182 ? 16.560 -2.962 -2.908 1.00 89.75 182 PHE A O 1
ATOM 1486 N N . MET A 1 183 ? 14.917 -1.743 -1.976 1.00 92.00 183 MET A N 1
ATOM 1487 C CA . MET A 1 183 ? 14.644 -0.916 -3.154 1.00 92.00 183 MET A CA 1
ATOM 1488 C C . MET A 1 183 ? 15.870 -0.113 -3.584 1.00 92.00 183 MET A C 1
ATOM 1490 O O . MET A 1 183 ? 16.229 -0.155 -4.758 1.00 92.00 183 MET A O 1
ATOM 1494 N N . ARG A 1 184 ? 16.595 0.509 -2.644 1.00 88.88 184 ARG A N 1
ATOM 1495 C CA . ARG A 1 184 ? 17.862 1.210 -2.924 1.00 88.88 184 ARG A CA 1
ATOM 1496 C C . ARG A 1 184 ? 18.869 0.317 -3.643 1.00 88.88 184 ARG A C 1
ATOM 1498 O O . ARG A 1 184 ? 19.451 0.728 -4.644 1.00 88.88 184 ARG A O 1
ATOM 1505 N N . LYS A 1 185 ? 19.041 -0.925 -3.177 1.00 90.62 185 LYS A N 1
ATOM 1506 C CA . LYS A 1 185 ? 19.919 -1.899 -3.839 1.00 90.62 185 LYS A CA 1
ATOM 1507 C C . LYS A 1 185 ? 19.457 -2.177 -5.274 1.00 90.62 185 LYS A C 1
ATOM 1509 O O . LYS A 1 185 ? 20.271 -2.142 -6.191 1.00 90.62 185 LYS A O 1
ATOM 1514 N N . LYS A 1 186 ? 18.155 -2.396 -5.484 1.00 94.25 186 LYS A N 1
ATOM 1515 C CA . LYS A 1 186 ? 17.591 -2.646 -6.820 1.00 94.25 186 LYS A CA 1
ATOM 1516 C C . LYS A 1 186 ? 17.683 -1.447 -7.759 1.00 94.25 186 LYS A C 1
ATOM 1518 O O . LYS A 1 186 ? 17.910 -1.641 -8.948 1.00 94.25 186 LYS A O 1
ATOM 1523 N N . PHE A 1 187 ? 17.575 -0.223 -7.252 1.00 92.44 187 PHE A N 1
ATOM 1524 C CA . PHE A 1 187 ? 17.731 0.988 -8.059 1.00 92.44 187 PHE A CA 1
ATOM 1525 C C . PHE A 1 187 ? 19.176 1.182 -8.529 1.00 92.44 187 PHE A C 1
ATOM 1527 O O . PHE A 1 187 ? 19.390 1.571 -9.678 1.00 92.44 187 PHE A O 1
ATOM 1534 N N . LEU A 1 188 ? 20.163 0.823 -7.702 1.00 88.00 188 LEU A N 1
ATOM 1535 C CA . LEU A 1 188 ? 21.573 0.809 -8.103 1.00 88.00 188 LEU A CA 1
ATOM 1536 C C . LEU A 1 188 ? 21.866 -0.277 -9.146 1.00 88.00 188 LEU A C 1
ATOM 1538 O O . LEU A 1 188 ? 22.564 -0.010 -10.123 1.00 88.00 188 LEU A O 1
ATOM 1542 N N . GLU A 1 189 ? 21.305 -1.479 -8.978 1.00 95.25 189 GLU A N 1
ATOM 1543 C CA . GLU A 1 189 ? 21.399 -2.547 -9.986 1.00 95.25 189 GLU A CA 1
ATOM 1544 C C . GLU A 1 189 ? 20.775 -2.096 -11.324 1.00 95.25 189 GLU A C 1
ATOM 1546 O O . GLU A 1 189 ? 21.391 -2.249 -12.379 1.00 95.25 189 GLU A O 1
ATOM 1551 N N . LEU A 1 190 ? 19.597 -1.455 -11.288 1.00 94.62 190 LEU A N 1
ATOM 1552 C CA . LEU A 1 190 ? 18.954 -0.868 -12.470 1.00 94.62 190 LEU A CA 1
ATOM 1553 C C . LEU A 1 190 ? 19.848 0.186 -13.137 1.00 94.62 190 LEU A C 1
ATOM 1555 O O . LEU A 1 190 ? 19.979 0.189 -14.361 1.00 94.62 190 LEU A O 1
ATOM 1559 N N . LYS A 1 191 ? 20.479 1.054 -12.340 1.00 93.31 191 LYS A N 1
ATOM 1560 C CA . LYS A 1 191 ? 21.385 2.092 -12.836 1.00 93.31 191 LYS A CA 1
ATOM 1561 C C . LYS A 1 191 ? 22.597 1.508 -13.545 1.00 93.31 191 LYS A C 1
ATOM 1563 O O . LYS A 1 191 ? 22.926 1.958 -14.639 1.00 93.31 191 LYS A O 1
ATOM 1568 N N . ALA A 1 192 ? 23.211 0.475 -12.972 1.00 94.38 192 ALA A N 1
ATOM 1569 C CA . ALA A 1 192 ? 24.334 -0.217 -13.598 1.00 94.38 192 ALA A CA 1
ATOM 1570 C C . ALA A 1 192 ? 23.956 -0.792 -14.975 1.00 94.38 192 ALA A C 1
ATOM 1572 O O . ALA A 1 192 ? 24.715 -0.647 -15.932 1.00 94.38 192 ALA A O 1
ATOM 1573 N N . ILE A 1 193 ? 22.759 -1.375 -15.107 1.00 93.25 193 ILE A N 1
ATOM 1574 C CA . ILE A 1 193 ? 22.257 -1.858 -16.402 1.00 93.25 193 ILE A CA 1
ATOM 1575 C C . ILE A 1 193 ? 21.975 -0.701 -17.368 1.00 93.25 193 ILE A C 1
ATOM 1577 O O . ILE A 1 193 ? 22.300 -0.798 -18.552 1.00 93.25 193 ILE A O 1
ATOM 1581 N N . ALA A 1 194 ? 21.364 0.383 -16.886 1.00 92.31 194 ALA A N 1
ATOM 1582 C CA . ALA A 1 194 ? 20.997 1.534 -17.709 1.00 92.31 194 ALA A CA 1
ATOM 1583 C C . ALA A 1 194 ? 22.217 2.296 -18.255 1.00 92.31 194 ALA A C 1
ATOM 1585 O O . ALA A 1 194 ? 22.157 2.816 -19.371 1.00 92.31 194 ALA A O 1
ATOM 1586 N N . ASP A 1 195 ? 23.309 2.345 -17.488 1.00 91.88 195 ASP A N 1
ATOM 1587 C CA . ASP A 1 195 ? 24.564 3.003 -17.862 1.00 91.88 195 ASP A CA 1
ATOM 1588 C C . ASP A 1 195 ? 25.510 2.086 -18.676 1.00 91.88 195 ASP A C 1
ATOM 1590 O O . ASP A 1 195 ? 26.489 2.571 -19.243 1.00 91.88 195 ASP A O 1
ATOM 1594 N N . SER A 1 196 ? 25.214 0.784 -18.794 1.00 91.69 196 SER A N 1
ATOM 1595 C CA . SER A 1 196 ? 26.022 -0.177 -19.561 1.00 91.69 196 SER A CA 1
ATOM 1596 C C . SER A 1 196 ? 25.954 0.053 -21.079 1.00 91.69 196 SER A C 1
ATOM 1598 O O . SER A 1 196 ? 24.893 0.311 -21.657 1.00 91.69 196 SER A O 1
ATOM 1600 N N . GLU A 1 197 ? 27.087 -0.146 -21.764 1.00 86.25 197 GLU A N 1
ATOM 1601 C CA . GLU A 1 197 ? 27.142 -0.174 -23.231 1.00 86.25 197 GLU A CA 1
ATOM 1602 C C . GLU A 1 197 ? 26.330 -1.328 -23.825 1.00 86.25 197 GLU A C 1
ATOM 1604 O O . GLU A 1 197 ? 25.769 -1.178 -24.909 1.00 86.25 197 GLU A O 1
ATOM 1609 N N . ASN A 1 198 ? 26.228 -2.451 -23.113 1.00 86.88 198 ASN A N 1
ATOM 1610 C CA . ASN A 1 198 ? 25.437 -3.612 -23.500 1.00 86.88 198 ASN A CA 1
ATOM 1611 C C . ASN A 1 198 ? 24.395 -3.886 -22.415 1.00 86.88 198 ASN A C 1
ATOM 1613 O O . ASN A 1 198 ? 24.720 -4.333 -21.316 1.00 86.88 198 ASN A O 1
ATOM 1617 N N . VAL A 1 199 ? 23.134 -3.586 -22.726 1.00 84.62 199 VAL A N 1
ATOM 1618 C CA . VAL A 1 199 ? 22.021 -3.737 -21.782 1.00 84.62 199 VAL A CA 1
ATOM 1619 C C . VAL A 1 199 ? 21.741 -5.222 -21.566 1.00 84.62 199 VAL A C 1
ATOM 1621 O O . VAL A 1 199 ? 21.244 -5.890 -22.477 1.00 84.62 199 VAL A O 1
ATOM 1624 N N . ASP A 1 200 ? 22.009 -5.711 -20.356 1.00 88.75 200 ASP A N 1
ATOM 1625 C CA . ASP A 1 200 ? 21.583 -7.035 -19.903 1.00 88.75 200 ASP A CA 1
ATOM 1626 C C . ASP A 1 200 ? 20.051 -7.085 -19.822 1.00 88.75 200 ASP A C 1
ATOM 1628 O O . ASP A 1 200 ? 19.422 -6.456 -18.969 1.00 88.75 200 ASP A O 1
ATOM 1632 N N . ARG A 1 201 ? 19.435 -7.803 -20.763 1.00 85.94 201 ARG A N 1
ATOM 1633 C CA . ARG A 1 201 ? 17.977 -7.852 -20.910 1.00 85.94 201 ARG A CA 1
ATOM 1634 C C . ARG A 1 201 ? 17.305 -8.753 -19.894 1.00 85.94 201 ARG A C 1
ATOM 1636 O O . ARG A 1 201 ? 16.212 -8.407 -19.446 1.00 85.94 201 ARG A O 1
ATOM 1643 N N . GLU A 1 202 ? 17.929 -9.873 -19.550 1.00 88.06 202 GLU A N 1
ATOM 1644 C CA . GLU A 1 202 ? 17.337 -10.787 -18.578 1.00 88.06 202 GLU A CA 1
ATOM 1645 C C . GLU A 1 202 ? 17.480 -10.197 -17.174 1.00 88.06 202 GLU A C 1
ATOM 1647 O O . GLU A 1 202 ? 16.479 -10.088 -16.466 1.00 88.06 202 GLU A O 1
ATOM 1652 N N . GLY A 1 203 ? 18.654 -9.646 -16.840 1.00 90.56 203 GLY A N 1
ATOM 1653 C CA . GLY A 1 203 ? 18.846 -8.900 -15.594 1.00 90.56 203 GLY A CA 1
ATOM 1654 C C . GLY A 1 203 ? 17.895 -7.705 -15.468 1.00 90.56 203 GLY A C 1
ATOM 1655 O O . GLY A 1 203 ? 17.275 -7.507 -14.421 1.00 90.56 203 GLY A O 1
ATOM 1656 N N . LEU A 1 204 ? 17.675 -6.946 -16.553 1.00 90.25 204 LEU A N 1
ATOM 1657 C CA . LEU A 1 204 ? 16.707 -5.842 -16.554 1.00 90.25 204 LEU A CA 1
ATOM 1658 C C . LEU A 1 204 ? 15.284 -6.322 -16.255 1.00 90.25 204 LEU A C 1
ATOM 1660 O O . LEU A 1 204 ? 14.548 -5.659 -15.526 1.00 90.25 204 LEU A O 1
ATOM 1664 N N . LYS A 1 205 ? 14.880 -7.460 -16.821 1.00 87.38 205 LYS A N 1
ATOM 1665 C CA . LYS A 1 205 ? 13.551 -8.041 -16.615 1.00 87.38 205 LYS A CA 1
ATOM 1666 C C . LYS A 1 205 ? 13.366 -8.531 -15.180 1.00 87.38 205 LYS A C 1
ATOM 1668 O O . LYS A 1 205 ? 12.315 -8.269 -14.591 1.00 87.38 205 LYS A O 1
ATOM 1673 N N . GLU A 1 206 ? 14.369 -9.181 -14.600 1.00 90.31 206 GLU A N 1
ATOM 1674 C CA . GLU A 1 206 ? 14.348 -9.601 -13.196 1.00 90.31 206 GLU A CA 1
ATOM 1675 C C . GLU A 1 206 ? 14.237 -8.402 -12.247 1.00 90.31 206 GLU A C 1
ATOM 1677 O O . GLU A 1 206 ? 13.364 -8.374 -11.373 1.00 90.31 206 GLU A O 1
ATOM 1682 N N . ILE A 1 207 ? 15.058 -7.371 -12.463 1.00 92.44 207 ILE A N 1
ATOM 1683 C CA . ILE A 1 207 ? 15.039 -6.141 -11.664 1.00 92.44 207 ILE A CA 1
ATOM 1684 C C . ILE A 1 207 ? 13.705 -5.411 -11.818 1.00 92.44 207 ILE A C 1
ATOM 1686 O O . ILE A 1 207 ? 13.119 -5.006 -10.816 1.00 92.44 207 ILE A O 1
ATOM 1690 N N . ALA A 1 208 ? 13.178 -5.299 -13.040 1.00 87.00 208 ALA A N 1
ATOM 1691 C CA . ALA A 1 208 ? 11.883 -4.680 -13.306 1.00 87.00 208 ALA A CA 1
ATOM 1692 C C . ALA A 1 208 ? 10.745 -5.347 -12.525 1.00 87.00 208 ALA A C 1
ATOM 1694 O O . ALA A 1 208 ? 9.947 -4.666 -11.878 1.00 87.00 208 ALA A O 1
ATOM 1695 N N . ASN A 1 209 ? 10.689 -6.681 -12.549 1.00 84.31 209 ASN A N 1
ATOM 1696 C CA . AS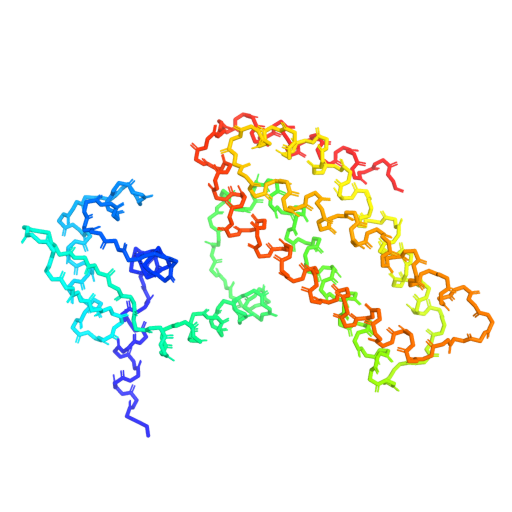N A 1 209 ? 9.677 -7.444 -11.822 1.00 84.31 209 ASN A CA 1
ATOM 1697 C C . ASN A 1 209 ? 9.851 -7.304 -10.305 1.00 84.31 209 ASN A C 1
ATOM 1699 O O . ASN A 1 209 ? 8.869 -7.124 -9.583 1.00 84.31 209 ASN A O 1
ATOM 1703 N N . SER A 1 210 ? 11.098 -7.342 -9.824 1.00 89.75 210 SER A N 1
ATOM 1704 C CA . SER A 1 210 ? 11.415 -7.160 -8.408 1.00 89.75 210 SER A CA 1
ATOM 1705 C C . SER A 1 210 ? 10.987 -5.779 -7.908 1.00 89.75 210 SER A C 1
ATOM 1707 O O . SER A 1 210 ? 10.337 -5.698 -6.868 1.00 89.75 210 SER A O 1
ATOM 1709 N N . ILE A 1 211 ? 11.320 -4.714 -8.645 1.00 88.06 211 ILE A N 1
ATOM 1710 C CA . ILE A 1 211 ? 10.958 -3.326 -8.326 1.00 88.06 211 ILE A CA 1
ATOM 1711 C C . ILE A 1 211 ? 9.437 -3.155 -8.336 1.00 88.06 211 ILE A C 1
ATOM 1713 O O . ILE A 1 211 ? 8.871 -2.636 -7.379 1.00 88.06 211 ILE A O 1
ATOM 1717 N N . SER A 1 212 ? 8.759 -3.642 -9.379 1.00 82.25 212 SER A N 1
ATOM 1718 C CA . SER A 1 212 ? 7.300 -3.537 -9.486 1.00 82.25 212 SER A CA 1
ATOM 1719 C C . SER A 1 212 ? 6.592 -4.210 -8.310 1.00 82.25 212 SER A C 1
ATOM 1721 O O . SER A 1 212 ? 5.650 -3.641 -7.757 1.00 82.25 212 SER A O 1
ATOM 1723 N N . LYS A 1 213 ? 7.038 -5.410 -7.920 1.00 82.12 213 LYS A N 1
ATOM 1724 C CA . LYS A 1 213 ? 6.437 -6.161 -6.815 1.00 82.12 213 LYS A CA 1
ATOM 1725 C C . LYS A 1 213 ? 6.646 -5.457 -5.476 1.00 82.12 213 LYS A C 1
ATOM 1727 O O . LYS A 1 213 ? 5.687 -5.316 -4.721 1.00 82.12 213 LYS A O 1
ATOM 1732 N N . ILE A 1 214 ? 7.879 -5.033 -5.183 1.00 86.00 214 ILE A N 1
ATOM 1733 C CA . ILE A 1 214 ? 8.193 -4.444 -3.878 1.00 86.00 214 ILE A CA 1
ATOM 1734 C C . ILE A 1 214 ? 7.546 -3.071 -3.707 1.00 86.00 214 ILE A C 1
ATOM 1736 O O . ILE A 1 214 ? 6.939 -2.848 -2.671 1.00 86.00 214 ILE A O 1
ATOM 1740 N N . ILE A 1 215 ? 7.563 -2.207 -4.730 1.00 83.31 215 ILE A N 1
ATOM 1741 C CA . ILE A 1 215 ? 6.937 -0.880 -4.644 1.00 83.31 215 ILE A CA 1
ATOM 1742 C C . ILE A 1 215 ? 5.424 -1.001 -4.439 1.00 83.31 215 ILE A C 1
ATOM 1744 O O . ILE A 1 215 ? 4.869 -0.316 -3.591 1.00 83.31 215 ILE A O 1
ATOM 1748 N N . THR A 1 216 ? 4.752 -1.909 -5.156 1.00 77.44 216 THR A N 1
ATOM 1749 C CA . THR A 1 216 ? 3.300 -2.103 -4.982 1.00 77.44 216 THR A CA 1
ATOM 1750 C C . THR A 1 216 ? 2.965 -2.557 -3.558 1.00 77.44 216 THR A C 1
ATOM 1752 O O . THR A 1 216 ? 2.022 -2.059 -2.953 1.00 77.44 216 THR A O 1
ATOM 1755 N N . SER A 1 217 ? 3.753 -3.489 -3.009 1.00 78.69 217 SER A N 1
ATOM 1756 C CA . SER A 1 217 ? 3.601 -3.947 -1.622 1.00 78.69 217 SER A CA 1
ATOM 1757 C C . SER A 1 217 ? 3.902 -2.839 -0.609 1.00 78.69 217 SER A C 1
ATOM 1759 O O . SER A 1 217 ? 3.254 -2.774 0.432 1.00 78.69 217 SER A O 1
ATOM 1761 N N . HIS A 1 218 ? 4.891 -1.999 -0.902 1.00 84.69 218 HIS A N 1
ATOM 1762 C CA . HIS A 1 218 ? 5.307 -0.893 -0.052 1.00 84.69 218 HIS A CA 1
ATOM 1763 C C . HIS A 1 218 ? 4.198 0.155 0.068 1.00 84.69 218 HIS A C 1
ATOM 1765 O O . HIS A 1 218 ? 3.713 0.407 1.168 1.00 84.69 218 HIS A O 1
ATOM 1771 N N . ILE A 1 219 ? 3.703 0.643 -1.074 1.00 80.00 219 ILE A N 1
ATOM 1772 C CA . ILE A 1 219 ? 2.600 1.612 -1.150 1.00 80.00 219 ILE A CA 1
ATOM 1773 C C . ILE A 1 219 ? 1.364 1.088 -0.407 1.00 80.00 219 ILE A C 1
ATOM 1775 O O . ILE A 1 219 ? 0.749 1.821 0.360 1.00 80.00 219 ILE A O 1
ATOM 1779 N N . ASP A 1 220 ? 1.012 -0.194 -0.568 1.00 77.06 220 ASP A N 1
ATOM 1780 C CA . ASP A 1 220 ? -0.135 -0.777 0.140 1.00 77.06 220 ASP A CA 1
ATOM 1781 C C . ASP A 1 220 ? 0.043 -0.738 1.668 1.00 77.06 220 ASP A C 1
ATOM 1783 O O . ASP A 1 220 ? -0.876 -0.342 2.388 1.00 77.06 220 ASP A O 1
ATOM 1787 N N . LYS A 1 221 ? 1.232 -1.075 2.182 1.00 81.31 221 LYS A N 1
ATOM 1788 C CA . LYS A 1 221 ? 1.527 -0.979 3.621 1.00 81.31 221 LYS A CA 1
ATOM 1789 C C . LYS A 1 221 ? 1.474 0.462 4.114 1.00 81.31 221 LYS A C 1
ATOM 1791 O O . LYS A 1 221 ? 0.994 0.713 5.222 1.00 81.31 221 LYS A O 1
ATOM 1796 N N . GLU A 1 222 ? 1.941 1.415 3.325 1.00 82.81 222 GLU A N 1
ATOM 1797 C CA . GLU A 1 222 ? 1.893 2.821 3.708 1.00 82.81 222 GLU A CA 1
ATOM 1798 C C . GLU A 1 222 ? 0.466 3.356 3.744 1.00 82.81 222 GLU A C 1
ATOM 1800 O O . GLU A 1 222 ? 0.019 3.857 4.780 1.00 82.81 222 GLU A O 1
ATOM 1805 N N . GLU A 1 223 ? -0.281 3.180 2.656 1.00 76.81 223 GLU A N 1
ATOM 1806 C CA . GLU A 1 223 ? -1.636 3.702 2.510 1.00 76.81 223 GLU A CA 1
ATOM 1807 C C . GLU A 1 223 ? -2.655 3.006 3.408 1.00 76.81 223 GLU A C 1
ATOM 1809 O O . GLU A 1 223 ? -3.540 3.668 3.960 1.00 76.81 223 GLU A O 1
ATOM 1814 N N . ASN A 1 224 ? -2.542 1.686 3.566 1.00 76.81 224 ASN A N 1
ATOM 1815 C CA . ASN A 1 224 ? -3.566 0.881 4.230 1.00 76.81 224 ASN A CA 1
ATOM 1816 C C . ASN A 1 224 ? -3.196 0.486 5.662 1.00 76.81 224 ASN A C 1
ATOM 1818 O O . ASN A 1 224 ? -4.080 0.083 6.420 1.00 76.81 224 ASN A O 1
ATOM 1822 N N . VAL A 1 225 ? -1.935 0.659 6.081 1.00 79.25 225 VAL A N 1
ATOM 1823 C CA . VAL A 1 225 ? -1.496 0.321 7.447 1.00 79.25 225 VAL A CA 1
ATOM 1824 C C . VAL A 1 225 ? -0.880 1.518 8.167 1.00 79.25 225 VAL A C 1
ATOM 1826 O O . VAL A 1 225 ? -1.394 1.934 9.212 1.00 79.25 225 VAL A O 1
ATOM 1829 N N . LEU A 1 226 ? 0.202 2.100 7.640 1.00 85.50 226 LEU A N 1
ATOM 1830 C CA . LEU A 1 226 ? 0.953 3.144 8.343 1.00 85.50 226 LEU A CA 1
ATOM 1831 C C . LEU A 1 226 ? 0.165 4.452 8.457 1.00 85.50 226 LEU A C 1
ATOM 1833 O O . LEU A 1 226 ? 0.009 4.969 9.565 1.00 85.50 226 LEU A O 1
ATOM 1837 N N . ILE A 1 227 ? -0.338 4.987 7.343 1.00 82.38 227 ILE A N 1
ATOM 1838 C CA . ILE A 1 227 ? -1.052 6.268 7.293 1.00 82.38 227 ILE A CA 1
ATOM 1839 C C . ILE A 1 227 ? -2.343 6.223 8.129 1.00 82.38 227 ILE A C 1
ATOM 1841 O O . ILE A 1 227 ? -2.556 7.143 8.929 1.00 82.38 227 ILE A O 1
ATOM 1845 N N . PRO A 1 228 ? -3.197 5.181 8.041 1.00 80.44 228 PRO A N 1
ATOM 1846 C CA . PRO A 1 228 ? -4.367 5.056 8.903 1.00 80.44 228 PRO A CA 1
ATOM 1847 C C . PRO A 1 228 ? -3.980 4.998 10.378 1.00 80.44 228 PRO A C 1
ATOM 1849 O O . PRO A 1 228 ? -4.591 5.684 11.200 1.00 80.44 228 PRO A O 1
ATOM 1852 N N . LYS A 1 229 ? -2.918 4.257 10.725 1.00 81.69 229 LYS A N 1
ATOM 1853 C CA . LYS A 1 229 ? -2.444 4.202 12.109 1.00 81.69 229 LYS A CA 1
ATOM 1854 C C . LYS A 1 229 ? -1.936 5.555 12.582 1.00 81.69 229 LYS A C 1
ATOM 1856 O O . LYS A 1 229 ? -2.260 5.965 13.692 1.00 81.69 229 LYS A O 1
ATOM 1861 N N . ALA A 1 230 ? -1.177 6.259 11.749 1.00 84.06 230 ALA A N 1
ATOM 1862 C CA . ALA A 1 230 ? -0.683 7.592 12.045 1.00 84.06 230 ALA A CA 1
ATOM 1863 C C . ALA A 1 230 ? -1.852 8.546 12.334 1.00 84.06 230 ALA A C 1
ATOM 1865 O O . ALA A 1 230 ? -1.831 9.210 13.368 1.00 84.06 230 ALA A O 1
ATOM 1866 N N . LYS A 1 231 ? -2.922 8.517 11.520 1.00 81.12 231 LYS A N 1
ATOM 1867 C CA . LYS A 1 231 ? -4.152 9.320 11.708 1.00 81.12 231 LYS A CA 1
ATOM 1868 C C . LYS A 1 231 ? -4.842 9.079 13.052 1.00 81.12 231 LYS A C 1
ATOM 1870 O O . LYS A 1 231 ? -5.492 9.986 13.557 1.00 81.12 231 LYS A O 1
ATOM 1875 N N . GLN A 1 232 ? -4.687 7.892 13.637 1.00 83.12 232 GLN A N 1
ATOM 1876 C CA . GLN A 1 232 ? -5.234 7.571 14.958 1.00 83.12 232 GLN A CA 1
ATOM 1877 C C . GLN A 1 232 ? -4.360 8.072 16.116 1.00 83.12 232 GLN A C 1
ATOM 1879 O O . GLN A 1 232 ? -4.875 8.329 17.198 1.00 83.12 232 GLN A O 1
ATOM 1884 N N . VAL A 1 233 ? -3.036 8.149 15.931 1.00 85.56 233 VAL A N 1
ATOM 1885 C CA . VAL A 1 233 ? -2.079 8.328 17.045 1.00 85.56 233 VAL A CA 1
ATOM 1886 C C . VAL A 1 233 ? -1.326 9.655 17.034 1.00 85.56 233 VAL A C 1
ATOM 1888 O O . VAL A 1 233 ? -0.591 9.931 17.986 1.00 85.56 233 VAL A O 1
ATOM 1891 N N . LEU A 1 234 ? -1.450 10.440 15.965 1.00 82.75 234 LEU A N 1
ATOM 1892 C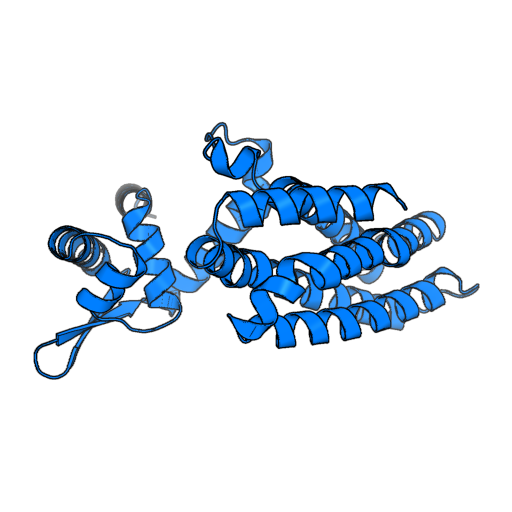 CA . LEU A 1 234 ? -0.853 11.764 15.833 1.00 82.75 234 LEU A CA 1
ATOM 1893 C C . LEU A 1 234 ? -1.942 12.829 15.809 1.00 82.75 234 LEU A C 1
ATOM 1895 O O . LEU A 1 234 ? -3.021 12.642 15.246 1.00 82.75 234 LEU A O 1
ATOM 1899 N N . THR A 1 235 ? -1.633 13.980 16.393 1.00 84.75 235 THR A N 1
ATOM 1900 C CA . THR A 1 235 ? -2.493 15.158 16.289 1.00 84.75 235 THR A CA 1
ATOM 1901 C C . THR A 1 235 ? -2.451 15.741 14.876 1.00 84.75 235 THR A C 1
ATOM 1903 O O . THR A 1 235 ? -1.477 15.569 14.141 1.00 84.75 235 THR A O 1
ATOM 1906 N N . LYS A 1 236 ? -3.483 16.511 14.510 1.00 77.56 236 LYS A N 1
ATOM 1907 C CA . LYS A 1 236 ? -3.514 17.246 13.236 1.00 77.56 236 LYS A CA 1
ATOM 1908 C C . LYS A 1 236 ? -2.266 18.117 13.043 1.00 77.56 236 LYS A C 1
ATOM 1910 O O . LYS A 1 236 ? -1.658 18.082 11.984 1.00 77.56 236 LYS A O 1
ATOM 1915 N N . LYS A 1 237 ? -1.845 18.831 14.093 1.00 82.44 237 LYS A N 1
ATOM 1916 C CA . LYS A 1 237 ? -0.646 19.677 14.056 1.00 82.44 237 LYS A CA 1
ATOM 1917 C C . LYS A 1 237 ? 0.621 18.872 13.759 1.00 82.44 237 LYS A C 1
ATOM 1919 O O . LYS A 1 237 ? 1.409 19.280 12.921 1.00 82.44 237 LYS A O 1
ATOM 1924 N N . GLU A 1 238 ? 0.804 17.723 14.411 1.00 84.19 238 GLU A N 1
ATOM 1925 C CA . GLU A 1 238 ? 1.965 16.861 14.147 1.00 84.19 238 GLU A CA 1
ATOM 1926 C C . GLU A 1 238 ? 1.986 16.349 12.704 1.00 84.19 238 GLU A C 1
ATOM 1928 O O . GLU A 1 238 ? 3.057 16.258 12.112 1.00 84.19 238 GLU A O 1
ATOM 1933 N N . PHE A 1 239 ? 0.821 16.040 12.132 1.00 78.56 239 PHE A N 1
ATOM 1934 C CA . PHE A 1 239 ? 0.709 15.684 10.719 1.00 78.56 239 PHE A CA 1
ATOM 1935 C C . PHE A 1 239 ? 1.077 16.831 9.785 1.00 78.56 239 PHE A C 1
ATOM 1937 O O . PHE A 1 239 ? 1.843 16.621 8.847 1.00 78.56 239 PHE A O 1
ATOM 1944 N N . ASP A 1 240 ? 0.546 18.025 10.041 1.00 76.69 240 ASP A N 1
ATOM 1945 C CA . ASP A 1 240 ? 0.815 19.210 9.226 1.00 76.69 240 ASP A CA 1
ATOM 1946 C C . ASP A 1 240 ? 2.309 19.585 9.276 1.00 76.69 240 ASP A C 1
ATOM 1948 O O . ASP A 1 240 ? 2.889 19.989 8.269 1.00 76.69 240 ASP A O 1
ATOM 1952 N N . ASP A 1 241 ? 2.954 19.415 10.435 1.00 82.19 241 ASP A N 1
ATOM 1953 C CA . ASP A 1 241 ? 4.389 19.654 10.609 1.00 82.19 241 ASP A CA 1
ATOM 1954 C C . ASP A 1 241 ? 5.237 18.614 9.848 1.00 82.19 241 ASP A C 1
ATOM 1956 O O . ASP A 1 241 ? 6.214 18.979 9.191 1.00 82.19 241 ASP A O 1
ATOM 1960 N N . ILE A 1 242 ? 4.845 17.331 9.879 1.00 83.00 242 ILE A N 1
ATOM 1961 C CA . ILE A 1 242 ? 5.484 16.255 9.096 1.00 83.00 242 ILE A CA 1
ATOM 1962 C C . ILE A 1 242 ? 5.374 16.532 7.593 1.00 83.00 242 ILE A C 1
ATOM 1964 O O . ILE A 1 242 ? 6.364 16.389 6.876 1.00 83.00 242 ILE A O 1
ATOM 1968 N N . ALA A 1 243 ? 4.196 16.955 7.128 1.00 74.62 243 ALA A N 1
ATOM 1969 C CA . ALA A 1 243 ? 3.945 17.273 5.724 1.00 74.62 243 ALA A CA 1
ATOM 1970 C C . ALA A 1 243 ? 4.895 18.360 5.219 1.00 74.62 243 ALA A C 1
ATOM 1972 O O . ALA A 1 243 ? 5.659 18.139 4.286 1.00 74.62 243 ALA A O 1
ATOM 1973 N N . LYS A 1 244 ? 4.923 19.499 5.919 1.00 78.38 244 LYS A N 1
ATOM 1974 C CA . LYS A 1 244 ? 5.779 20.640 5.570 1.00 78.38 244 LYS A CA 1
ATOM 1975 C C . LYS A 1 244 ? 7.259 20.281 5.579 1.00 78.38 244 LYS A C 1
ATOM 1977 O O . LYS A 1 244 ? 8.025 20.791 4.766 1.00 78.38 244 LYS A O 1
ATOM 1982 N N . GLN A 1 245 ? 7.680 19.442 6.526 1.00 80.00 245 GLN A N 1
ATOM 1983 C CA . GLN A 1 245 ? 9.066 19.000 6.590 1.00 80.00 245 GLN A CA 1
ATOM 1984 C C . GLN A 1 245 ? 9.424 18.088 5.408 1.00 80.00 245 GLN A C 1
ATOM 1986 O O . GLN A 1 245 ? 10.516 18.233 4.865 1.00 80.00 245 GLN A O 1
ATOM 1991 N N . SER A 1 246 ? 8.516 17.195 5.007 1.00 77.94 246 SER A N 1
ATOM 1992 C CA . SER A 1 246 ? 8.720 16.283 3.872 1.00 77.94 246 SER A CA 1
ATOM 1993 C C . SER A 1 246 ? 8.789 17.054 2.555 1.00 77.94 246 SER A C 1
ATOM 1995 O O . SER A 1 246 ? 9.798 16.966 1.863 1.00 77.94 246 SER A O 1
ATOM 1997 N N . GLU A 1 247 ? 7.816 17.938 2.305 1.00 76.56 247 GLU A N 1
ATOM 1998 C CA . GLU A 1 247 ? 7.778 18.801 1.113 1.00 76.56 247 GLU A CA 1
ATOM 1999 C C . GLU A 1 247 ? 9.053 19.643 0.975 1.00 76.56 247 GLU A C 1
ATOM 2001 O O . GLU A 1 247 ? 9.612 19.780 -0.111 1.00 76.56 247 GLU A O 1
ATOM 2006 N N . LYS A 1 248 ? 9.552 20.196 2.090 1.00 76.06 248 LYS A N 1
ATOM 2007 C CA . LYS A 1 248 ? 10.797 20.968 2.084 1.00 76.06 248 LYS A CA 1
ATOM 2008 C C . LYS A 1 248 ? 11.996 20.109 1.678 1.00 76.06 248 LYS A C 1
ATOM 2010 O O . LYS A 1 248 ? 12.844 20.581 0.933 1.00 76.06 248 LYS A O 1
ATOM 2015 N N . MET A 1 249 ? 12.083 18.879 2.182 1.00 72.75 249 MET A N 1
ATOM 2016 C CA . MET A 1 249 ? 13.185 17.972 1.853 1.00 72.75 249 MET A CA 1
ATOM 2017 C C . MET A 1 249 ? 13.143 17.516 0.392 1.00 72.75 249 MET A C 1
ATOM 2019 O O . MET A 1 249 ? 14.193 17.370 -0.226 1.00 72.75 249 MET A O 1
ATOM 2023 N N . GLU A 1 250 ? 11.948 17.300 -0.151 1.00 71.62 250 GLU A N 1
ATOM 2024 C CA . GLU A 1 250 ? 11.745 16.886 -1.542 1.00 71.62 250 GLU A CA 1
ATOM 2025 C C . GLU A 1 250 ? 12.008 18.024 -2.535 1.00 71.62 250 GLU A C 1
ATOM 2027 O O . GLU A 1 250 ? 12.529 17.777 -3.616 1.00 71.62 250 GLU A O 1
ATOM 2032 N N . ALA A 1 251 ? 11.730 19.275 -2.152 1.00 69.38 251 ALA A N 1
ATOM 2033 C CA . ALA A 1 251 ? 11.989 20.458 -2.976 1.00 69.38 251 ALA A CA 1
ATOM 2034 C C . ALA A 1 251 ? 13.475 20.875 -3.054 1.00 69.38 251 ALA A C 1
ATOM 2036 O O . ALA A 1 251 ? 13.828 21.725 -3.870 1.00 69.38 251 ALA A O 1
ATOM 2037 N N . GLU A 1 252 ? 14.342 20.329 -2.197 1.00 64.50 252 GLU A N 1
ATOM 2038 C CA . GLU A 1 252 ? 15.782 20.636 -2.155 1.00 64.50 252 GLU A CA 1
ATOM 2039 C C . GLU A 1 252 ? 16.624 19.777 -3.135 1.00 64.50 252 GLU A C 1
ATOM 2041 O O . GLU A 1 252 ? 17.856 19.858 -3.105 1.00 64.50 252 GLU A O 1
ATOM 2046 N N . VAL A 1 253 ? 15.988 18.970 -4.002 1.00 56.03 253 VAL A N 1
ATOM 2047 C CA . VAL A 1 253 ? 16.622 18.017 -4.944 1.00 56.03 253 VAL A CA 1
ATOM 2048 C C . VAL A 1 253 ? 16.236 18.299 -6.391 1.00 56.03 253 VAL A C 1
ATOM 2050 O O . VAL A 1 253 ? 17.143 18.203 -7.250 1.00 56.03 253 VAL A O 1
#

Secondary structure (DSSP, 8-state):
--HHHHHHHHHHHS-HHHHHHHHHHHHS-EEHHHHHHHHT--HHHHHHHHHHHHHTTSEEEEEETTEEEEEE-HHHHHHHHHHHHHHHHHTGGGT------HHHHSSTHHHHHHHHHHHHHHHHHHHHHHTTS---HHHHHHHHHHHHTHHHHHHHHHHHTHHHHHTTT-THHHHHHHHHHHHHHHHHHHHHHHH-SS--HHHHHHHHHHHHHHHHHHHHHIIIIIHHHHHHHS-HHHHHHHHHHHHHHHTT-